Protein AF-A0A519KTZ8-F1 (afdb_monomer_lite)

Sequence (260 aa):
MHPLHDYIAGLIASQVRARHAVVIYDVRRELEQFFAEAAAGDADATGLRSADFAGVPARLFTVNGSLLEARAAVEPLTCGDKPENVVIYAPGLSRGDPKSSLLLEIEKAGVLYQPLALRSNARTVLRKRFDEVAIDGMLQSEALTYEDLAALCRGEDGGGSLLRTVFGASDPVKILTSWLLDPTHDADLDAKAASGELRNLVGAKLGLSLPADGDAIRLRAITARYVLANEFRNDLADGAVVGGPAAARLAEVPAAPGKD

pLDDT: mean 86.87, std 8.03, range [35.81, 95.31]

Structure (mmCIF, N/CA/C/O backbone):
data_AF-A0A519KTZ8-F1
#
_entry.id   AF-A0A519KTZ8-F1
#
loop_
_atom_site.group_PDB
_atom_site.id
_atom_site.type_symbol
_atom_site.label_atom_id
_atom_site.label_alt_id
_atom_site.label_comp_id
_atom_site.label_asym_id
_atom_site.label_entity_id
_atom_site.label_seq_id
_atom_site.pdbx_PDB_ins_code
_atom_site.Cartn_x
_atom_site.Cartn_y
_atom_site.Cartn_z
_atom_site.occupancy
_atom_site.B_iso_or_equiv
_atom_site.auth_seq_id
_atom_site.auth_comp_id
_atom_site.auth_asym_id
_atom_site.auth_atom_id
_atom_site.pdbx_PDB_model_num
ATOM 1 N N . MET A 1 1 ? -11.283 -8.764 -1.793 1.00 72.50 1 MET A N 1
ATOM 2 C CA . MET A 1 1 ? -10.526 -8.854 -0.525 1.00 72.50 1 MET A CA 1
ATOM 3 C C . MET A 1 1 ? -9.258 -9.661 -0.766 1.00 72.50 1 MET A C 1
ATOM 5 O O . MET A 1 1 ? -9.229 -10.435 -1.717 1.00 72.50 1 MET A O 1
ATOM 9 N N . HIS A 1 2 ? -8.187 -9.392 -0.023 1.00 84.31 2 HIS A N 1
ATOM 10 C CA . HIS A 1 2 ? -6.841 -9.918 -0.286 1.00 84.31 2 HIS A CA 1
ATOM 11 C C . HIS A 1 2 ? -6.185 -10.456 0.998 1.00 84.31 2 HIS A C 1
ATOM 13 O O . HIS A 1 2 ? -6.596 -10.056 2.084 1.00 84.31 2 HIS A O 1
ATOM 19 N N . PRO A 1 3 ? -5.106 -11.264 0.918 1.00 89.12 3 PRO A N 1
ATOM 20 C CA . PRO A 1 3 ? -4.575 -11.978 2.087 1.00 89.12 3 PRO A CA 1
ATOM 21 C C . PRO A 1 3 ? -4.185 -11.089 3.279 1.00 89.12 3 PRO A C 1
ATOM 23 O O . PRO A 1 3 ? -4.357 -11.483 4.430 1.00 89.12 3 PRO A O 1
ATOM 26 N N . LEU A 1 4 ? -3.668 -9.881 3.015 1.00 90.50 4 LEU A N 1
ATOM 27 C CA . LEU A 1 4 ? -3.370 -8.901 4.068 1.00 90.50 4 LEU A CA 1
ATOM 28 C C . LEU A 1 4 ? -4.634 -8.401 4.783 1.00 90.50 4 LEU A C 1
ATOM 30 O O . LEU A 1 4 ? -4.631 -8.300 6.008 1.00 90.50 4 LEU A O 1
ATOM 34 N N . HIS A 1 5 ? -5.705 -8.140 4.030 1.00 91.31 5 HIS A N 1
ATOM 35 C CA . HIS A 1 5 ? -6.994 -7.725 4.571 1.00 91.31 5 HIS A CA 1
ATOM 36 C C . HIS A 1 5 ? -7.549 -8.826 5.476 1.00 91.31 5 HIS A C 1
ATOM 38 O O . HIS A 1 5 ? -7.855 -8.568 6.634 1.00 91.31 5 HIS A O 1
ATOM 44 N N . ASP A 1 6 ? -7.573 -10.069 4.992 1.00 91.50 6 ASP A N 1
ATOM 45 C CA . ASP A 1 6 ? -8.113 -11.211 5.738 1.00 91.50 6 ASP A CA 1
ATOM 46 C C . ASP A 1 6 ? -7.339 -11.459 7.042 1.00 91.50 6 ASP A C 1
ATOM 48 O O . ASP A 1 6 ? -7.922 -11.783 8.078 1.00 91.50 6 ASP A O 1
ATOM 52 N N . TYR A 1 7 ? -6.017 -11.266 7.013 1.00 92.00 7 TYR A N 1
ATOM 53 C CA . TYR A 1 7 ? -5.173 -11.395 8.196 1.00 92.00 7 TYR A CA 1
ATOM 54 C C . TYR A 1 7 ? -5.486 -10.323 9.250 1.00 92.00 7 TYR A C 1
ATOM 56 O O . TYR A 1 7 ? -5.722 -10.662 10.411 1.00 92.00 7 TYR A O 1
ATOM 64 N N . ILE A 1 8 ? -5.532 -9.043 8.861 1.00 92.56 8 ILE A N 1
ATOM 65 C CA . ILE A 1 8 ? -5.831 -7.934 9.785 1.00 92.56 8 ILE A CA 1
ATOM 66 C C . ILE A 1 8 ? -7.275 -8.037 10.294 1.00 92.56 8 ILE A C 1
ATOM 68 O O . ILE A 1 8 ? -7.513 -7.919 11.498 1.00 92.56 8 ILE A O 1
ATOM 72 N N . ALA A 1 9 ? -8.228 -8.339 9.411 1.00 92.75 9 ALA A N 1
ATOM 73 C CA . ALA A 1 9 ? -9.620 -8.578 9.772 1.00 92.75 9 ALA A CA 1
ATOM 74 C C . ALA A 1 9 ? -9.743 -9.728 10.779 1.00 92.75 9 ALA A C 1
ATOM 76 O O . ALA A 1 9 ? -10.458 -9.593 11.767 1.00 92.75 9 ALA A O 1
ATOM 77 N N . GLY A 1 10 ? -8.992 -10.820 10.606 1.00 92.56 10 GLY A N 1
ATOM 78 C CA . GLY A 1 10 ? -8.947 -11.927 11.564 1.00 92.56 10 GLY A CA 1
ATOM 79 C C . GLY A 1 10 ? -8.417 -11.523 12.946 1.00 92.56 10 GLY A C 1
ATOM 80 O O . GLY A 1 10 ? -8.973 -11.945 13.966 1.00 92.56 10 GLY A O 1
ATOM 81 N N . LEU A 1 11 ? -7.386 -10.671 13.002 1.00 91.81 11 LEU A N 1
ATOM 82 C CA . LEU A 1 11 ? -6.869 -10.127 14.263 1.00 91.81 11 LEU A CA 1
ATOM 83 C C . LEU A 1 11 ? -7.929 -9.281 14.975 1.00 91.81 11 LEU A C 1
ATOM 85 O O . LEU A 1 11 ? -8.187 -9.508 16.157 1.00 91.81 11 LEU A O 1
ATOM 89 N N . ILE A 1 12 ? -8.595 -8.370 14.265 1.00 91.94 12 ILE A N 1
ATOM 90 C CA . ILE A 1 12 ? -9.656 -7.523 14.835 1.00 91.94 12 ILE A CA 1
ATOM 91 C C . ILE A 1 12 ? -10.850 -8.378 15.269 1.00 91.94 12 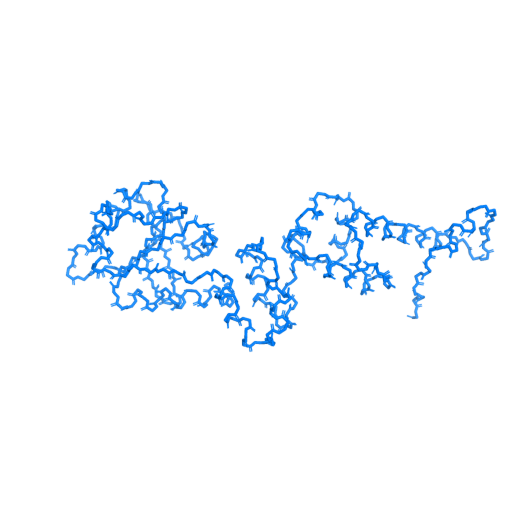ILE A C 1
ATOM 93 O O . ILE A 1 12 ? -11.327 -8.239 16.394 1.00 91.94 12 ILE A O 1
ATOM 97 N N . ALA A 1 13 ? -11.271 -9.336 14.442 1.00 92.88 13 ALA A N 1
ATOM 98 C CA . ALA A 1 13 ? -12.353 -10.268 14.744 1.00 92.88 13 ALA A CA 1
ATOM 99 C C . ALA A 1 13 ? -12.112 -11.039 16.046 1.00 92.88 13 ALA A C 1
ATOM 101 O O . ALA A 1 13 ? -13.042 -11.259 16.821 1.00 92.88 13 ALA A O 1
ATOM 102 N N . SER A 1 14 ? -10.865 -11.443 16.314 1.00 92.12 14 SER A N 1
ATOM 103 C CA . SER A 1 14 ? -10.514 -12.106 17.574 1.00 92.12 14 SER A CA 1
ATOM 104 C C . SER A 1 14 ? -10.741 -11.205 18.795 1.00 92.12 14 SER A C 1
ATOM 106 O O . SER A 1 14 ? -11.252 -11.677 19.809 1.00 92.12 14 SER A O 1
ATOM 108 N N . GLN A 1 15 ? -10.443 -9.905 18.682 1.00 91.69 15 GLN A N 1
ATOM 109 C CA . GLN A 1 15 ? -10.653 -8.930 19.757 1.00 91.69 15 GLN A CA 1
ATOM 110 C C . GLN A 1 15 ? -12.138 -8.608 19.944 1.00 91.69 15 GLN A C 1
ATOM 112 O O . GLN A 1 15 ? -12.628 -8.586 21.074 1.00 91.69 15 GLN A O 1
ATOM 117 N N . VAL A 1 16 ? -12.876 -8.443 18.842 1.00 91.81 16 VAL A N 1
ATOM 118 C CA . VAL A 1 16 ? -14.326 -8.203 18.864 1.00 91.81 16 VAL A CA 1
ATOM 119 C C . VAL A 1 16 ? -15.055 -9.383 19.508 1.00 91.81 16 VAL A C 1
ATOM 121 O O . VAL A 1 16 ? -15.857 -9.177 20.411 1.00 91.81 16 VAL A O 1
ATOM 124 N N . ARG A 1 17 ? -14.735 -10.632 19.142 1.00 91.25 17 ARG A N 1
ATOM 125 C CA . ARG A 1 17 ? -15.343 -11.818 19.781 1.00 91.25 17 ARG A CA 1
ATOM 126 C C . ARG A 1 17 ? -15.040 -11.917 21.277 1.00 91.25 17 ARG A C 1
ATOM 128 O O . ARG A 1 17 ? -15.830 -12.499 22.010 1.00 91.25 17 ARG A O 1
ATOM 135 N N . ALA A 1 18 ? -13.897 -11.395 21.722 1.00 89.38 18 ALA A N 1
ATOM 136 C CA . ALA A 1 18 ? -13.485 -11.485 23.117 1.00 89.38 18 ALA A CA 1
ATOM 137 C C . ALA A 1 18 ? -14.166 -10.444 24.017 1.00 89.38 18 ALA A C 1
ATOM 139 O O . ALA A 1 18 ? -14.410 -10.737 25.187 1.00 89.38 18 ALA A O 1
ATOM 140 N N . ARG A 1 19 ? -14.417 -9.225 23.518 1.00 88.31 19 ARG A N 1
ATOM 141 C CA . ARG A 1 19 ? -14.859 -8.089 24.354 1.00 88.31 19 ARG A CA 1
ATOM 142 C C . ARG A 1 19 ? -15.924 -7.177 23.738 1.00 88.31 19 ARG A C 1
ATOM 144 O O . ARG A 1 19 ? -16.276 -6.191 24.375 1.00 88.31 19 ARG A O 1
ATOM 151 N N . HIS A 1 20 ? -16.435 -7.487 22.549 1.00 89.94 20 HIS A N 1
ATOM 152 C CA . HIS A 1 20 ? -17.432 -6.728 21.775 1.00 89.94 20 HIS A CA 1
ATOM 153 C C . HIS A 1 20 ? -16.989 -5.333 21.308 1.00 89.94 20 HIS A C 1
ATOM 155 O O . HIS A 1 20 ? -17.142 -5.023 20.131 1.00 89.94 20 HIS A O 1
ATOM 161 N N . ALA A 1 21 ? -16.395 -4.518 22.181 1.00 91.31 21 ALA A N 1
ATOM 162 C CA . ALA A 1 21 ? -15.878 -3.192 21.865 1.00 91.31 21 ALA A CA 1
ATOM 163 C C . ALA A 1 21 ? -14.354 -3.215 21.664 1.00 91.31 21 ALA A C 1
ATOM 165 O O . ALA A 1 21 ? -13.609 -3.698 22.522 1.00 91.31 21 ALA A O 1
ATOM 166 N N . VAL A 1 22 ? -13.879 -2.658 20.550 1.00 93.12 22 VAL A N 1
ATOM 167 C CA . VAL A 1 22 ? -12.448 -2.543 20.227 1.00 93.12 22 VAL A CA 1
ATOM 168 C C . VAL A 1 22 ? -12.119 -1.104 19.847 1.00 93.12 22 VAL A C 1
ATOM 170 O O . VAL A 1 22 ? -12.757 -0.537 18.967 1.00 93.12 22 VAL A O 1
ATOM 173 N N . VAL A 1 23 ? -11.108 -0.517 20.487 1.00 92.19 23 VAL A N 1
ATOM 174 C CA . VAL A 1 23 ? -10.637 0.852 20.217 1.00 92.19 23 VAL A CA 1
ATOM 175 C C . VAL A 1 23 ? -9.237 0.796 19.623 1.00 92.19 23 VAL A C 1
ATOM 177 O O . VAL A 1 23 ? -8.347 0.169 20.201 1.00 92.19 23 VAL A O 1
ATOM 180 N N . ILE A 1 24 ? -9.041 1.454 18.482 1.00 92.69 24 ILE A N 1
ATOM 181 C CA . ILE A 1 24 ? -7.815 1.413 17.683 1.00 92.69 24 ILE A CA 1
ATOM 182 C C . ILE A 1 24 ? -7.337 2.839 17.436 1.00 92.69 24 ILE A C 1
ATOM 184 O O . ILE A 1 24 ? -8.013 3.616 16.767 1.00 92.69 24 ILE A O 1
ATOM 188 N N . TYR A 1 25 ? -6.149 3.161 17.942 1.00 89.81 25 TYR A N 1
ATOM 189 C CA . TYR A 1 25 ? -5.466 4.424 17.666 1.00 89.81 25 TYR A CA 1
ATOM 190 C C . TYR A 1 25 ? -4.357 4.186 16.647 1.00 89.81 25 TYR A C 1
ATOM 192 O O . TYR A 1 25 ? -3.488 3.340 16.863 1.00 89.81 25 TYR A O 1
ATOM 200 N N . ASP A 1 26 ? -4.375 4.946 15.558 1.00 89.75 26 ASP A N 1
ATOM 201 C CA . ASP A 1 26 ? -3.427 4.809 14.457 1.00 89.75 26 ASP A CA 1
ATOM 202 C C . ASP A 1 26 ? -2.803 6.163 14.132 1.00 89.75 26 ASP A C 1
ATOM 204 O O . ASP A 1 26 ? -3.277 6.908 13.280 1.00 89.75 26 ASP A O 1
ATOM 208 N N . VAL A 1 27 ? -1.714 6.487 14.830 1.00 87.38 27 VAL A N 1
ATOM 209 C CA . VAL A 1 27 ? -1.029 7.786 14.718 1.00 87.38 27 VAL A CA 1
ATOM 210 C C . VAL A 1 27 ? -0.530 8.056 13.296 1.00 87.38 27 VAL A C 1
ATOM 212 O O . VAL A 1 27 ? -0.501 9.206 12.864 1.00 87.38 27 VAL A O 1
ATOM 215 N N . ARG A 1 28 ? -0.137 7.008 12.568 1.00 86.69 28 ARG A N 1
ATOM 216 C CA . ARG A 1 28 ? 0.466 7.113 11.234 1.00 86.69 28 ARG A CA 1
ATOM 217 C C . ARG A 1 28 ? -0.547 7.010 10.097 1.00 86.69 28 ARG A C 1
ATOM 219 O O . ARG A 1 28 ? -0.158 7.225 8.956 1.00 86.69 28 ARG A O 1
ATOM 226 N N . ARG A 1 29 ? -1.819 6.733 10.405 1.00 89.56 29 ARG A N 1
ATOM 227 C CA . ARG A 1 29 ? -2.895 6.529 9.418 1.00 89.56 29 ARG A CA 1
ATOM 228 C C . ARG A 1 29 ? -2.598 5.374 8.453 1.00 89.56 29 ARG A C 1
ATOM 230 O O . ARG A 1 29 ? -3.028 5.385 7.305 1.00 89.56 29 ARG A O 1
ATOM 237 N N . GLU A 1 30 ? -1.860 4.366 8.914 1.00 88.19 30 GLU A N 1
ATOM 238 C CA . GLU A 1 30 ? -1.470 3.213 8.092 1.00 88.19 30 GLU A CA 1
ATOM 239 C C . GLU A 1 30 ? -2.676 2.327 7.719 1.00 88.19 30 GLU A C 1
ATOM 241 O O . GLU A 1 30 ? -2.646 1.641 6.700 1.00 88.19 30 GLU A O 1
ATOM 246 N N . LEU A 1 31 ? -3.743 2.326 8.525 1.00 89.69 31 LEU A N 1
ATOM 247 C CA . LEU A 1 31 ? -4.904 1.440 8.369 1.00 89.69 31 LEU A CA 1
ATOM 248 C C . LEU A 1 31 ? -6.137 2.125 7.769 1.00 89.69 31 LEU A C 1
ATOM 250 O O . LEU A 1 31 ? -7.194 1.500 7.682 1.00 89.69 31 LEU A O 1
ATOM 254 N N . GLU A 1 32 ? -6.030 3.380 7.338 1.00 90.00 32 GLU A N 1
ATOM 255 C CA . GLU A 1 32 ? -7.179 4.155 6.852 1.00 90.00 32 GLU A CA 1
ATOM 256 C C . GLU A 1 32 ? -7.850 3.466 5.654 1.00 90.00 32 GLU A C 1
ATOM 258 O O . GLU A 1 32 ? -9.066 3.269 5.633 1.00 90.00 32 GLU A O 1
ATOM 263 N N . GLN A 1 33 ? -7.038 2.978 4.713 1.00 90.06 33 GLN A N 1
ATOM 264 C CA . GLN A 1 33 ? -7.507 2.224 3.549 1.00 90.06 33 GLN A CA 1
ATOM 265 C C . GLN A 1 33 ? -8.111 0.867 3.927 1.00 90.06 33 GLN A C 1
ATOM 267 O O . GLN A 1 33 ? -9.141 0.485 3.377 1.00 90.06 33 GLN A O 1
ATOM 272 N N . PHE A 1 34 ? -7.537 0.163 4.908 1.00 92.00 34 PHE A N 1
ATOM 273 C CA . PHE A 1 34 ? -8.100 -1.095 5.407 1.00 92.00 34 PHE A CA 1
ATOM 274 C C . PHE A 1 34 ? -9.523 -0.899 5.947 1.00 92.00 34 PHE A C 1
ATOM 276 O O . PHE A 1 34 ? -10.429 -1.657 5.602 1.00 92.00 34 PHE A O 1
ATOM 283 N N . PHE A 1 35 ? -9.744 0.128 6.774 1.00 91.19 35 PHE A N 1
ATOM 284 C CA . PHE A 1 35 ? -11.074 0.414 7.318 1.00 91.19 35 PHE A CA 1
ATOM 285 C C . PHE A 1 35 ? -12.038 0.937 6.255 1.00 91.19 35 PHE A C 1
ATOM 287 O O . PHE A 1 35 ? -13.225 0.624 6.321 1.00 91.19 35 PHE A O 1
ATOM 294 N N . ALA A 1 36 ? -11.547 1.671 5.254 1.00 89.19 36 ALA A N 1
ATOM 295 C CA . ALA A 1 36 ? -12.353 2.062 4.104 1.00 89.19 36 ALA A CA 1
ATOM 296 C C . ALA A 1 36 ? -12.842 0.843 3.300 1.00 89.19 36 ALA A C 1
ATOM 298 O O . ALA A 1 36 ? -14.004 0.824 2.899 1.00 89.19 36 ALA A O 1
ATOM 299 N N . GLU A 1 37 ? -11.996 -0.178 3.115 1.00 89.50 37 GLU A N 1
ATOM 300 C CA . GLU A 1 37 ? -12.359 -1.448 2.469 1.00 89.50 37 GLU A CA 1
ATOM 301 C C . GLU A 1 37 ? -13.302 -2.308 3.321 1.00 89.50 37 GLU A C 1
ATOM 303 O O . GLU A 1 37 ? -14.212 -2.937 2.784 1.00 89.50 37 GLU A O 1
ATOM 308 N N . ALA A 1 38 ? -13.074 -2.369 4.637 1.00 88.19 38 ALA A N 1
ATOM 309 C CA . ALA A 1 38 ? -13.866 -3.187 5.560 1.00 88.19 38 ALA A CA 1
ATOM 310 C C . ALA A 1 38 ? -15.269 -2.611 5.812 1.00 88.19 38 ALA A C 1
ATOM 312 O O . ALA A 1 38 ? -16.195 -3.339 6.177 1.00 88.19 38 ALA A O 1
ATOM 313 N N . ALA A 1 39 ? -15.430 -1.298 5.644 1.00 88.12 39 ALA A N 1
ATOM 314 C CA . ALA A 1 39 ? -16.700 -0.621 5.825 1.00 88.12 39 ALA A CA 1
ATOM 315 C C . ALA A 1 39 ? -17.649 -0.890 4.647 1.00 88.12 39 ALA A C 1
ATOM 317 O O . ALA A 1 39 ? -17.417 -0.469 3.514 1.00 88.12 39 ALA A O 1
ATOM 318 N N . ALA A 1 40 ? -18.771 -1.533 4.941 1.00 81.44 40 ALA A N 1
ATOM 319 C CA . ALA A 1 40 ? -19.860 -1.778 4.014 1.00 81.44 40 ALA A CA 1
ATOM 320 C C . ALA A 1 40 ? -20.952 -0.702 4.147 1.00 81.44 40 ALA A C 1
ATOM 322 O O . ALA A 1 40 ? -21.464 -0.434 5.237 1.00 81.44 40 ALA A O 1
ATOM 323 N N . GLY A 1 41 ? -21.348 -0.127 3.009 1.00 76.06 41 GLY A N 1
ATOM 324 C CA . GLY A 1 41 ? -22.439 0.848 2.920 1.00 76.06 41 GLY A CA 1
ATOM 325 C C . GLY A 1 41 ? -22.085 2.250 3.422 1.00 76.06 41 GLY A C 1
ATOM 326 O O . GLY A 1 41 ? -20.954 2.527 3.840 1.00 76.06 41 GLY A O 1
ATOM 327 N N . ASP A 1 42 ? -23.072 3.138 3.347 1.00 79.06 42 ASP A N 1
ATOM 328 C CA . ASP A 1 42 ? -22.957 4.518 3.813 1.00 79.06 42 ASP A CA 1
ATOM 329 C C . ASP A 1 42 ? -23.037 4.602 5.340 1.00 79.06 42 ASP A C 1
ATOM 331 O O . ASP A 1 42 ? -23.579 3.721 6.015 1.00 79.06 42 ASP A O 1
ATOM 335 N N . ALA A 1 43 ? -22.463 5.672 5.887 1.00 81.81 43 ALA A N 1
ATOM 336 C CA . ALA A 1 43 ? -22.634 6.005 7.293 1.00 81.81 43 ALA A CA 1
ATOM 337 C C . ALA A 1 43 ? -24.099 6.334 7.587 1.00 81.81 43 ALA A C 1
ATOM 339 O O . ALA A 1 43 ? -24.771 7.010 6.807 1.00 81.81 43 ALA A O 1
ATOM 340 N N . ASP A 1 44 ? -24.582 5.864 8.732 1.00 82.56 44 ASP A N 1
ATOM 341 C CA . ASP A 1 44 ? -25.882 6.277 9.236 1.00 82.56 44 ASP A CA 1
ATOM 342 C C . ASP A 1 44 ? -25.854 7.723 9.769 1.00 82.56 44 ASP A C 1
ATOM 344 O O . ASP A 1 44 ? -24.829 8.407 9.749 1.00 82.56 44 ASP A O 1
ATOM 348 N N . ALA A 1 45 ? -26.993 8.194 10.285 1.00 77.88 45 ALA A N 1
ATOM 349 C CA . ALA A 1 45 ? -27.130 9.546 10.834 1.00 77.88 45 ALA A CA 1
ATOM 350 C C . ALA A 1 45 ? -26.182 9.851 12.012 1.00 77.88 45 ALA A C 1
ATOM 352 O O . ALA A 1 45 ? -26.019 11.014 12.372 1.00 77.88 45 ALA A O 1
ATOM 353 N N . THR A 1 46 ? -25.577 8.825 12.613 1.00 78.50 46 THR A N 1
ATOM 354 C CA . THR A 1 46 ? -24.618 8.943 13.717 1.00 78.50 46 THR A CA 1
ATOM 355 C C . THR A 1 46 ? -23.171 8.762 13.271 1.00 78.50 46 THR A C 1
ATOM 357 O O . THR A 1 46 ? -22.283 8.798 14.112 1.00 78.50 46 THR A O 1
ATOM 360 N N . GLY A 1 47 ? -22.906 8.564 11.976 1.00 82.38 47 GLY A N 1
ATOM 361 C CA . GLY A 1 47 ? -21.557 8.325 11.456 1.00 82.38 47 GLY A CA 1
ATOM 362 C C . GLY A 1 47 ? -21.093 6.865 11.552 1.00 82.38 47 GLY A C 1
ATOM 363 O O . GLY A 1 47 ? -19.958 6.558 11.179 1.00 82.38 47 GLY A O 1
ATOM 364 N N . LEU A 1 48 ? -21.943 5.947 12.023 1.00 87.44 48 LEU A N 1
ATOM 365 C CA . LEU A 1 48 ? -21.620 4.528 12.139 1.00 87.44 48 LEU A CA 1
ATOM 366 C C . LEU A 1 48 ? -21.843 3.812 10.810 1.00 87.44 48 LEU A C 1
ATOM 368 O O . LEU A 1 48 ? -22.902 3.917 10.191 1.00 87.44 48 LEU A O 1
ATOM 372 N N . ARG A 1 49 ? -20.871 2.993 10.418 1.00 91.19 49 ARG A N 1
ATOM 373 C CA . ARG A 1 49 ? -20.939 2.131 9.232 1.00 91.19 49 ARG A CA 1
ATOM 374 C C . ARG A 1 49 ? -21.061 0.675 9.655 1.00 91.19 49 ARG A C 1
ATOM 376 O O . ARG A 1 49 ? -20.621 0.299 10.741 1.00 91.19 49 ARG A O 1
ATOM 383 N N . SER A 1 50 ? -21.668 -0.155 8.816 1.00 89.88 50 SER A N 1
ATOM 384 C CA . SER A 1 50 ? -21.590 -1.606 9.013 1.00 89.88 50 SER A CA 1
ATOM 385 C C . SER A 1 50 ? -20.236 -2.091 8.506 1.00 89.88 50 SER A C 1
ATOM 387 O O . SER A 1 50 ? -19.750 -1.593 7.498 1.00 89.88 50 SER A O 1
ATOM 389 N N . ALA A 1 51 ? -19.603 -3.031 9.191 1.00 91.12 51 ALA A N 1
ATOM 390 C CA . ALA A 1 51 ? -18.350 -3.634 8.757 1.00 91.12 51 ALA A CA 1
ATOM 391 C C . ALA A 1 51 ? -18.367 -5.135 9.050 1.00 91.12 51 ALA A C 1
ATOM 393 O O . ALA A 1 51 ? -18.963 -5.577 10.036 1.00 91.12 51 ALA A O 1
ATOM 394 N N . ASP A 1 52 ? -17.705 -5.910 8.198 1.00 90.38 52 ASP A N 1
ATOM 395 C CA . ASP A 1 52 ? -17.453 -7.327 8.448 1.00 90.38 52 ASP A CA 1
ATOM 396 C C . ASP A 1 52 ? -15.957 -7.545 8.656 1.00 90.38 52 ASP A C 1
ATOM 398 O O . ASP A 1 52 ? -15.135 -7.182 7.815 1.00 90.38 52 ASP A O 1
ATOM 402 N N . PHE A 1 53 ? -15.604 -8.141 9.793 1.00 90.69 53 PHE A N 1
ATOM 403 C CA . PHE A 1 53 ? -14.234 -8.539 10.090 1.00 90.69 53 PHE A CA 1
ATOM 404 C C . PHE A 1 53 ? -14.168 -10.064 10.130 1.00 90.69 53 PHE A C 1
ATOM 406 O O . PHE A 1 53 ? -14.481 -10.680 11.149 1.00 90.69 53 PHE A O 1
ATOM 413 N N . ALA A 1 54 ? -13.774 -10.685 9.015 1.00 88.81 54 ALA A N 1
ATOM 414 C CA . ALA A 1 54 ? -13.626 -12.139 8.890 1.00 88.81 54 ALA A CA 1
ATOM 415 C C . ALA A 1 54 ? -14.875 -12.925 9.360 1.00 88.81 54 ALA A C 1
ATOM 417 O O . ALA A 1 54 ? -14.775 -13.867 10.161 1.00 88.81 54 ALA A O 1
ATOM 418 N N . GLY A 1 55 ? -16.056 -12.510 8.889 1.00 86.56 55 GLY A N 1
ATOM 419 C CA . GLY A 1 55 ? -17.356 -13.096 9.220 1.00 86.56 55 GLY A CA 1
ATOM 420 C C . GLY A 1 55 ? -17.926 -12.666 10.574 1.00 86.56 55 GLY A C 1
ATOM 421 O O . GLY A 1 55 ? -18.876 -13.284 11.060 1.00 86.56 55 GLY A O 1
ATOM 422 N N . VAL A 1 56 ? -17.322 -11.673 11.235 1.00 90.56 56 VAL A N 1
ATOM 423 C CA . VAL A 1 56 ? -17.864 -11.053 12.449 1.00 90.56 56 VAL A CA 1
ATOM 424 C C . VAL A 1 56 ? -18.464 -9.701 12.077 1.00 90.56 56 VAL A C 1
ATOM 426 O O . VAL A 1 56 ? -17.700 -8.761 11.838 1.00 90.56 56 VAL A O 1
ATOM 429 N N . PRO A 1 57 ? -19.803 -9.568 12.074 1.00 91.44 57 PRO A N 1
ATOM 430 C CA . PRO A 1 57 ? -20.431 -8.279 11.854 1.00 91.44 57 PRO A CA 1
ATOM 431 C C . PRO A 1 57 ? -20.154 -7.365 13.049 1.00 91.44 57 PRO A C 1
ATOM 433 O O . PRO A 1 57 ? -20.302 -7.770 14.211 1.00 91.44 57 PRO A O 1
ATOM 436 N N . ALA A 1 58 ? -19.756 -6.133 12.755 1.00 92.88 58 ALA A N 1
ATOM 437 C CA . ALA A 1 58 ? -19.519 -5.080 13.730 1.00 92.88 58 ALA A CA 1
ATOM 438 C C . ALA A 1 58 ? -19.951 -3.714 13.182 1.00 92.88 58 ALA A C 1
ATOM 440 O O . ALA A 1 58 ? -20.022 -3.489 11.972 1.00 92.88 58 ALA A O 1
ATOM 441 N N . ARG A 1 59 ? -20.223 -2.775 14.085 1.00 93.19 59 ARG A N 1
ATOM 442 C CA . ARG A 1 59 ? -20.422 -1.363 13.761 1.00 93.19 59 ARG A CA 1
ATOM 443 C C . ARG A 1 59 ? -19.070 -0.659 13.816 1.00 93.19 59 ARG A C 1
ATOM 445 O O . ARG A 1 59 ? -18.373 -0.742 14.822 1.00 93.19 59 ARG A O 1
ATOM 452 N N . LEU A 1 60 ? -18.684 0.009 12.738 1.00 93.38 60 LEU A N 1
ATOM 453 C CA . LEU A 1 60 ? -17.439 0.763 12.639 1.00 93.38 60 LEU A CA 1
ATOM 454 C C . LEU A 1 60 ? -17.723 2.255 12.804 1.00 93.38 60 LEU A C 1
ATOM 456 O O . LEU A 1 60 ? -18.495 2.828 12.035 1.00 93.38 60 LEU A O 1
ATOM 460 N N . PHE A 1 61 ? -17.048 2.888 13.760 1.00 93.06 61 PHE A N 1
ATOM 461 C CA . PHE A 1 61 ? -16.991 4.341 13.886 1.00 93.06 61 PHE A CA 1
ATOM 462 C C . PHE A 1 61 ? -15.585 4.827 13.536 1.00 93.06 61 PHE A C 1
ATOM 464 O O . PHE A 1 61 ? -14.614 4.405 14.166 1.00 93.06 61 PHE A O 1
ATOM 471 N N . THR A 1 62 ? -15.464 5.722 12.553 1.00 92.50 62 THR A N 1
ATOM 472 C CA . THR A 1 62 ? -14.183 6.363 12.215 1.00 92.50 62 THR A CA 1
ATOM 473 C C . THR A 1 62 ? -14.156 7.770 12.790 1.00 92.50 62 THR A C 1
ATOM 475 O O . THR A 1 62 ? -14.965 8.614 12.417 1.00 92.50 62 THR A O 1
ATOM 478 N N . VAL A 1 63 ? -13.230 8.029 13.710 1.00 90.19 63 VAL A N 1
ATOM 479 C CA . VAL A 1 63 ? -13.125 9.318 14.396 1.00 90.19 63 VAL A CA 1
ATOM 480 C C . VAL A 1 63 ? -12.577 10.377 13.448 1.00 90.19 63 VAL A C 1
ATOM 482 O O . VAL A 1 63 ? -11.443 10.276 12.985 1.00 90.19 63 VAL A O 1
ATOM 485 N N . ASN A 1 64 ? -13.345 11.443 13.236 1.00 85.12 64 ASN A N 1
ATOM 486 C CA . ASN A 1 64 ? -12.906 12.621 12.496 1.00 85.12 64 ASN A CA 1
ATOM 487 C C . ASN A 1 64 ? -12.658 13.801 13.451 1.00 85.12 64 ASN A C 1
ATOM 489 O O . ASN A 1 64 ? -13.446 14.735 13.556 1.00 85.12 64 ASN A O 1
ATOM 493 N N . GLY A 1 65 ? -11.572 13.725 14.221 1.00 75.56 65 GLY A N 1
ATOM 494 C CA . GLY A 1 65 ? -11.115 14.807 15.102 1.00 75.56 65 GLY A CA 1
ATOM 495 C C . GLY A 1 65 ? -11.784 14.904 16.483 1.00 75.56 65 GLY A C 1
ATOM 496 O O . GLY A 1 65 ? -11.129 15.374 17.411 1.00 75.56 65 GLY A O 1
ATOM 497 N N . SER A 1 66 ? -13.020 14.423 16.675 1.00 85.12 66 SER A N 1
ATOM 498 C CA . SER A 1 66 ? -13.719 14.480 17.975 1.00 85.12 66 SER A CA 1
ATOM 499 C C . SER A 1 66 ? -13.946 13.102 18.606 1.00 85.12 66 SER A C 1
ATOM 501 O O . SER A 1 66 ? -14.794 12.325 18.172 1.00 85.12 66 SER A O 1
ATOM 503 N N . LEU A 1 67 ? -13.241 12.811 19.706 1.00 86.31 67 LEU A N 1
ATOM 504 C CA . LEU A 1 67 ? -13.483 11.600 20.508 1.00 86.31 67 LEU A CA 1
ATOM 505 C C . LEU A 1 67 ? -14.813 11.655 21.280 1.00 86.31 67 LEU A C 1
ATOM 507 O O . LEU A 1 67 ? -15.356 10.612 21.637 1.00 86.31 67 LEU A O 1
ATOM 511 N N . LEU A 1 68 ? -15.347 12.855 21.535 1.00 87.62 68 LEU A N 1
ATOM 512 C CA . LEU A 1 68 ? -16.639 13.017 22.206 1.00 87.62 68 LEU A CA 1
ATOM 513 C C . LEU A 1 68 ? -17.796 12.587 21.298 1.00 87.62 68 LEU A C 1
ATOM 515 O O . LEU A 1 68 ? -18.740 11.958 21.764 1.00 87.62 68 LEU A O 1
ATOM 519 N N . GLU A 1 69 ? -17.695 12.887 20.003 1.00 88.62 69 GLU A N 1
ATOM 520 C CA . GLU A 1 69 ? -18.652 12.428 18.993 1.00 88.62 69 GLU A CA 1
ATOM 521 C C . GLU A 1 69 ? -18.636 10.900 18.885 1.00 88.62 69 GLU A C 1
ATOM 523 O O . GLU A 1 69 ? -19.686 10.264 18.928 1.00 88.62 69 GLU A O 1
ATOM 528 N N . ALA A 1 70 ? -17.435 10.311 18.872 1.00 88.12 70 ALA A N 1
ATOM 529 C CA . ALA A 1 70 ? -17.262 8.862 18.890 1.00 88.12 70 ALA A CA 1
ATOM 530 C C . ALA A 1 70 ? -17.919 8.214 20.112 1.00 88.12 70 ALA A C 1
ATOM 532 O O . ALA A 1 70 ? -18.617 7.209 19.980 1.00 88.12 70 ALA A O 1
ATOM 533 N N . ARG A 1 71 ? -17.739 8.809 21.300 1.00 89.06 71 ARG A N 1
ATOM 534 C CA . ARG A 1 71 ? -18.408 8.347 22.519 1.00 89.06 71 ARG A CA 1
ATOM 535 C C . ARG A 1 71 ? -19.926 8.423 22.364 1.00 89.06 71 ARG A C 1
ATOM 537 O O . ARG A 1 71 ? -20.587 7.415 22.565 1.00 89.06 71 ARG A O 1
ATOM 544 N N . ALA A 1 72 ? -20.466 9.574 21.967 1.00 88.94 72 ALA A N 1
ATOM 545 C CA . ALA A 1 72 ? -21.910 9.780 21.859 1.00 88.94 72 ALA A CA 1
ATOM 546 C C . ALA A 1 72 ? -22.584 8.809 20.871 1.00 88.94 72 ALA A C 1
ATOM 548 O O . ALA A 1 72 ? -23.696 8.352 21.127 1.00 88.94 72 ALA A O 1
ATOM 549 N N . ALA A 1 73 ? -21.908 8.470 19.770 1.00 88.94 73 ALA A N 1
ATOM 550 C CA . ALA A 1 73 ? -22.413 7.521 18.781 1.00 88.94 73 ALA A CA 1
ATOM 551 C C . ALA A 1 73 ? -22.350 6.058 19.260 1.00 88.94 73 ALA A C 1
ATOM 553 O O . ALA A 1 73 ? -23.249 5.272 18.970 1.00 88.94 73 ALA A O 1
ATOM 554 N N . VAL A 1 74 ? -21.299 5.676 19.996 1.00 89.56 74 VAL A N 1
ATOM 555 C CA . VAL A 1 74 ? -21.053 4.276 20.395 1.00 89.56 74 VAL A CA 1
ATOM 556 C C . VAL A 1 74 ? -21.655 3.911 21.755 1.00 89.56 74 VAL A C 1
ATOM 558 O O . VAL A 1 74 ? -21.992 2.749 21.991 1.00 89.56 74 VAL A O 1
ATOM 561 N N . GLU A 1 75 ? -21.820 4.870 22.660 1.00 88.44 75 GLU A N 1
ATOM 562 C CA . GLU A 1 75 ? -22.357 4.643 24.007 1.00 88.44 75 GLU A CA 1
ATOM 563 C C . GLU A 1 75 ? -23.721 3.915 23.991 1.00 88.44 75 GLU A C 1
ATOM 565 O O . GLU A 1 75 ? -23.832 2.899 24.682 1.00 88.44 75 GLU A O 1
ATOM 570 N N . PRO A 1 76 ? -24.700 4.265 23.125 1.00 88.00 76 PRO A N 1
ATOM 571 C CA . PRO A 1 76 ? -25.968 3.530 23.025 1.00 88.00 76 PRO A CA 1
ATOM 572 C C . PRO A 1 76 ? -25.828 2.051 22.634 1.00 88.00 76 PRO A C 1
ATOM 574 O O . PRO A 1 76 ? -26.673 1.237 22.998 1.00 88.00 76 PRO A O 1
ATOM 577 N N . LEU A 1 77 ? -24.770 1.692 21.900 1.00 86.25 77 LEU A N 1
ATOM 578 C CA . LEU A 1 77 ? -24.512 0.318 21.451 1.00 86.25 77 LEU A CA 1
ATOM 579 C C . LEU A 1 77 ? -23.796 -0.530 22.508 1.00 86.25 77 LEU A C 1
ATOM 581 O O . LEU A 1 77 ? -23.785 -1.759 22.428 1.00 86.25 77 LEU A O 1
ATOM 585 N N . THR A 1 78 ? -23.169 0.119 23.488 1.00 85.81 78 THR A N 1
ATOM 586 C CA . THR A 1 78 ? -22.301 -0.530 24.482 1.00 85.81 78 THR A CA 1
ATOM 587 C C . THR A 1 78 ? -22.889 -0.518 25.893 1.00 85.81 78 THR A C 1
ATOM 589 O O . THR A 1 78 ? -22.418 -1.269 26.742 1.00 85.81 78 THR A O 1
ATOM 592 N N . CYS A 1 79 ? -23.934 0.277 26.152 1.00 82.69 79 CYS A N 1
ATOM 593 C CA . CYS A 1 79 ? -24.499 0.488 27.488 1.00 82.69 79 CYS A CA 1
ATOM 594 C C . CYS A 1 79 ? -25.504 -0.580 27.971 1.00 82.69 79 CYS A C 1
ATOM 596 O O . CYS A 1 79 ? -26.016 -0.462 29.083 1.00 82.69 79 CYS A O 1
ATOM 598 N N . GLY A 1 80 ? -25.839 -1.585 27.156 1.00 78.12 80 GLY A N 1
ATOM 599 C CA . GLY A 1 80 ? -26.825 -2.623 27.495 1.00 78.12 80 GLY A CA 1
ATOM 600 C C . GLY A 1 80 ? -26.224 -3.920 28.056 1.00 78.12 80 GLY A C 1
ATOM 601 O O . GLY A 1 80 ? -25.031 -4.174 27.926 1.00 78.12 80 GLY A O 1
ATOM 602 N N . ASP A 1 81 ? -27.080 -4.800 28.593 1.00 75.81 81 ASP A N 1
ATOM 603 C CA . ASP A 1 81 ? -26.691 -6.138 29.094 1.00 75.81 81 ASP A CA 1
ATOM 604 C C . ASP A 1 81 ? -26.094 -7.051 28.003 1.00 75.81 81 ASP A C 1
ATOM 606 O O . ASP A 1 81 ? -25.395 -8.024 28.293 1.00 75.81 81 ASP A O 1
ATOM 610 N N . LYS A 1 82 ? -26.395 -6.752 26.735 1.00 82.00 82 LYS A N 1
ATOM 611 C CA . LYS A 1 82 ? -25.831 -7.399 25.548 1.00 82.00 82 LYS A CA 1
ATOM 612 C C . LYS A 1 82 ? -25.249 -6.317 24.637 1.00 82.00 82 LYS A C 1
ATOM 614 O O . LYS A 1 82 ? -25.991 -5.801 23.802 1.00 82.00 82 LYS A O 1
ATOM 619 N N . PRO A 1 83 ? -23.971 -5.945 24.814 1.00 85.88 83 PRO A N 1
ATOM 620 C CA . PRO A 1 83 ? -23.347 -4.943 23.963 1.00 85.88 83 PRO A CA 1
ATOM 621 C C . PRO A 1 83 ? -23.267 -5.447 22.519 1.00 85.88 83 PRO A C 1
ATOM 623 O O . PRO A 1 83 ? -23.003 -6.628 22.269 1.00 85.88 83 PRO A O 1
ATOM 626 N N . GLU A 1 84 ? -23.487 -4.548 21.565 1.00 90.19 84 GLU A N 1
ATOM 627 C CA . GLU A 1 84 ? -23.230 -4.835 20.157 1.00 90.19 84 GLU A CA 1
ATOM 628 C C . GLU A 1 84 ? -21.722 -4.856 19.876 1.00 90.19 84 GLU A C 1
ATOM 630 O O . GLU A 1 84 ? -20.908 -4.281 20.602 1.00 90.19 84 GLU A O 1
ATOM 635 N N . ASN A 1 85 ? -21.335 -5.526 18.791 1.00 92.81 85 ASN A N 1
ATOM 636 C CA . ASN A 1 85 ? -19.954 -5.517 18.330 1.00 92.81 85 ASN A CA 1
ATOM 637 C C . ASN A 1 85 ? -19.626 -4.148 17.733 1.00 92.81 85 ASN A C 1
ATOM 639 O O . ASN A 1 85 ? -20.212 -3.767 16.717 1.00 92.81 85 ASN A O 1
ATOM 643 N N . VAL A 1 86 ? -18.666 -3.436 18.317 1.00 92.75 86 VAL A N 1
ATOM 644 C CA . VAL A 1 86 ? -18.268 -2.102 17.863 1.00 92.75 86 VAL A CA 1
ATOM 645 C C . VAL A 1 86 ? -16.755 -1.999 17.727 1.00 92.75 86 VAL A C 1
ATOM 647 O O . VAL A 1 86 ? -15.996 -2.421 18.599 1.00 92.75 86 VAL A O 1
ATOM 650 N N . VAL A 1 87 ? -16.312 -1.388 16.632 1.00 93.94 87 VAL A N 1
ATOM 651 C CA . VAL A 1 87 ? -14.918 -1.030 16.383 1.00 93.94 87 VAL A CA 1
ATOM 652 C C . VAL A 1 87 ? -14.824 0.485 16.235 1.00 93.94 87 VAL A C 1
ATOM 654 O O . VAL A 1 87 ? -15.464 1.075 15.368 1.00 93.94 87 VAL A O 1
ATOM 657 N N . ILE A 1 88 ? -14.019 1.119 17.083 1.00 93.06 88 ILE A N 1
ATOM 658 C CA . ILE A 1 88 ? -13.705 2.547 17.021 1.00 93.06 88 ILE A CA 1
ATOM 659 C C . ILE A 1 88 ? -12.308 2.687 16.427 1.00 93.06 88 ILE A C 1
ATOM 661 O O . ILE A 1 88 ? -11.327 2.270 17.045 1.00 93.06 88 ILE A O 1
ATOM 665 N N . TYR A 1 89 ? -12.213 3.288 15.245 1.00 93.69 89 TYR A N 1
ATOM 666 C CA . TYR A 1 89 ? -10.953 3.585 14.575 1.00 93.69 89 TYR A CA 1
ATOM 667 C C . TYR A 1 89 ? -10.650 5.082 14.639 1.00 93.69 89 TYR A C 1
ATOM 669 O O . TYR A 1 89 ? -11.443 5.903 14.185 1.00 93.69 89 TYR A O 1
ATOM 677 N N . ALA A 1 90 ? -9.498 5.441 15.201 1.00 91.62 90 ALA A N 1
ATOM 678 C CA . ALA A 1 90 ? -9.059 6.816 15.394 1.00 91.62 90 ALA A CA 1
ATOM 679 C C . ALA A 1 90 ? -7.789 7.113 14.563 1.00 91.62 90 ALA A C 1
ATOM 681 O O . ALA A 1 90 ? -6.672 6.955 15.075 1.00 91.62 90 ALA A O 1
ATOM 682 N N . PRO A 1 91 ? -7.937 7.533 13.288 1.00 91.44 91 PRO A N 1
ATOM 683 C CA . PRO A 1 91 ? -6.812 7.853 12.412 1.00 91.44 91 PRO A CA 1
ATOM 684 C C . PRO A 1 91 ? -6.104 9.142 12.844 1.00 91.44 91 PRO A C 1
ATOM 686 O O . PRO A 1 91 ? -6.727 10.157 13.150 1.00 91.44 91 PRO A O 1
ATOM 689 N N . GLY A 1 92 ? -4.774 9.124 12.847 1.00 86.75 92 GLY A N 1
ATOM 690 C CA . GLY A 1 92 ? -3.915 10.262 13.181 1.00 86.75 92 GLY A CA 1
ATOM 691 C C . GLY A 1 92 ? -3.942 10.674 14.653 1.00 86.75 92 GLY A C 1
ATOM 692 O O . GLY A 1 92 ? -3.279 11.641 15.025 1.00 86.75 92 GLY A O 1
ATOM 693 N N . LEU A 1 93 ? -4.697 9.969 15.496 1.00 85.44 93 LEU A N 1
ATOM 694 C CA . LEU A 1 93 ? -4.822 10.278 16.912 1.00 85.44 93 LEU A CA 1
ATOM 695 C C . LEU A 1 93 ? -3.935 9.347 17.728 1.00 85.44 93 LEU A C 1
ATOM 697 O O . LEU A 1 93 ? -3.953 8.127 17.575 1.00 85.44 93 LEU A O 1
ATOM 701 N N . SER A 1 94 ? -3.169 9.942 18.638 1.00 83.56 94 SER A N 1
ATOM 702 C CA . SER A 1 94 ? -2.548 9.194 19.725 1.00 83.56 94 SER A CA 1
ATOM 703 C C . SER A 1 94 ? -3.519 9.120 20.896 1.00 83.56 94 SER A C 1
ATOM 705 O O . SER A 1 94 ? -4.288 10.052 21.126 1.00 83.56 94 SER A O 1
ATOM 707 N N . ARG A 1 95 ? -3.447 8.038 21.672 1.00 78.62 95 ARG A N 1
ATOM 708 C CA . ARG A 1 95 ? -4.252 7.878 22.889 1.00 78.62 95 ARG A CA 1
ATOM 709 C C . ARG A 1 95 ? -4.062 9.024 23.898 1.00 78.62 95 ARG A C 1
ATOM 711 O O . ARG A 1 95 ? -4.963 9.295 24.680 1.00 78.62 95 ARG A O 1
ATOM 718 N N . GLY A 1 96 ? -2.902 9.688 23.894 1.00 76.88 96 GLY A N 1
ATOM 719 C CA . GLY A 1 96 ? -2.570 10.718 24.879 1.00 76.88 96 GLY A CA 1
ATOM 720 C C . GLY A 1 96 ? -2.420 10.151 26.298 1.00 76.88 96 GLY A C 1
ATOM 721 O O . GLY A 1 96 ? -1.909 9.041 26.474 1.00 76.88 96 GLY A O 1
ATOM 722 N N . ASP A 1 97 ? -2.846 10.917 27.309 1.00 79.38 97 ASP A N 1
ATOM 723 C CA . ASP A 1 97 ? -2.838 10.490 28.715 1.00 79.38 97 ASP A CA 1
ATOM 724 C C . ASP A 1 97 ? -3.992 9.501 28.990 1.00 79.38 97 ASP A C 1
ATOM 726 O O . ASP A 1 97 ? -5.164 9.853 28.826 1.00 79.38 97 ASP A O 1
ATOM 730 N N . PRO A 1 98 ? -3.702 8.274 29.469 1.00 75.81 98 PRO A N 1
ATOM 731 C CA . PRO A 1 98 ? -4.723 7.290 29.815 1.00 75.81 98 PRO A CA 1
ATOM 732 C C . PRO A 1 98 ? -5.789 7.784 30.799 1.00 75.81 98 PRO A C 1
ATOM 734 O O . PRO A 1 98 ? -6.881 7.223 30.821 1.00 75.81 98 PRO A O 1
ATOM 737 N N . LYS A 1 99 ? -5.489 8.777 31.644 1.00 74.62 99 LYS A N 1
ATOM 738 C CA . LYS A 1 99 ? -6.432 9.286 32.653 1.00 74.62 99 LYS A CA 1
ATOM 739 C C . LYS A 1 99 ? -7.420 10.315 32.110 1.00 74.62 99 LYS A C 1
ATOM 741 O O . LYS A 1 99 ? -8.444 10.533 32.749 1.00 74.62 99 LYS A O 1
ATOM 746 N N . SER A 1 100 ? -7.132 10.931 30.965 1.00 75.88 100 SER A N 1
ATOM 747 C CA . SER A 1 100 ? -7.984 11.952 30.342 1.00 75.88 100 SER A CA 1
ATOM 748 C C . SER A 1 100 ? -8.669 11.473 29.060 1.00 75.88 100 SER A C 1
ATOM 750 O O . SER A 1 100 ? -9.339 12.264 28.396 1.00 75.88 100 SER A O 1
ATOM 752 N N . SER A 1 101 ? -8.541 10.185 28.713 1.00 81.81 101 SER A N 1
ATOM 753 C CA . SER A 1 101 ? -9.219 9.618 27.544 1.00 81.81 101 SER A CA 1
ATOM 754 C C . SER A 1 101 ? -10.739 9.703 27.706 1.00 81.81 101 SER A C 1
ATOM 756 O O . SER A 1 101 ? -11.318 9.145 28.637 1.00 81.81 101 SER A O 1
ATOM 758 N N . LEU A 1 102 ? -11.402 10.363 26.754 1.00 84.19 102 LEU A N 1
ATOM 759 C CA . LEU A 1 102 ? -12.866 10.432 26.694 1.00 84.19 102 LEU A CA 1
ATOM 760 C C . LEU A 1 102 ? -13.505 9.061 26.429 1.00 84.19 102 LEU A C 1
ATOM 762 O O . LEU A 1 102 ? -14.671 8.855 26.757 1.00 84.19 102 LEU A O 1
ATOM 766 N N . LEU A 1 103 ? -12.729 8.123 25.878 1.00 86.12 103 LEU A N 1
ATOM 767 C CA . LEU A 1 103 ? -13.138 6.746 25.618 1.00 86.12 103 LEU A CA 1
ATOM 768 C C . LEU A 1 103 ? -12.707 5.784 26.733 1.00 86.12 103 LEU A C 1
ATOM 770 O O . LEU A 1 103 ? -12.832 4.577 26.556 1.00 86.12 103 LEU A O 1
ATOM 774 N N . LEU A 1 104 ? -12.209 6.274 27.878 1.00 87.94 104 LEU A N 1
ATOM 775 C CA . LEU A 1 104 ? -11.631 5.434 28.935 1.00 87.94 104 LEU A CA 1
ATOM 776 C C . LEU A 1 104 ? -12.565 4.304 29.395 1.00 87.94 104 LEU A C 1
ATOM 778 O O . LEU A 1 104 ? -12.110 3.183 29.599 1.00 87.94 104 LEU A O 1
ATOM 782 N N . GLU A 1 105 ? -13.859 4.581 29.544 1.00 86.69 105 GLU A N 1
ATOM 783 C CA . GLU A 1 105 ? -14.856 3.575 29.933 1.00 86.69 105 GLU A CA 1
ATOM 784 C C . GLU A 1 105 ? -14.938 2.443 28.897 1.00 86.69 105 GLU A C 1
ATOM 786 O O . GLU A 1 105 ? -14.832 1.269 29.253 1.00 86.69 105 GLU A O 1
ATOM 791 N N . ILE A 1 106 ? -15.013 2.796 27.611 1.00 88.44 106 ILE A N 1
ATOM 792 C CA . ILE A 1 106 ? -15.071 1.848 26.490 1.00 88.44 106 ILE A CA 1
ATOM 793 C C . ILE A 1 106 ? -13.738 1.098 26.348 1.00 88.44 106 ILE A C 1
ATOM 795 O O . ILE A 1 106 ? -13.732 -0.114 26.154 1.00 88.44 106 ILE A O 1
ATOM 799 N N . GLU A 1 107 ? -12.600 1.776 26.520 1.00 88.81 107 GLU A N 1
ATOM 800 C CA . GLU A 1 107 ? -11.264 1.161 26.515 1.00 88.81 107 GLU A CA 1
ATOM 801 C C . GLU A 1 107 ? -11.094 0.122 27.635 1.00 88.81 107 GLU A C 1
ATOM 803 O O . GLU A 1 107 ? -10.345 -0.843 27.473 1.00 88.81 107 GLU A O 1
ATOM 808 N N . LYS A 1 108 ? -11.742 0.332 28.788 1.00 86.75 108 LYS A N 1
ATOM 809 C CA . LYS A 1 108 ? -11.667 -0.559 29.956 1.00 86.75 108 LYS A CA 1
ATOM 810 C C . LYS A 1 108 ? -12.674 -1.703 29.897 1.00 86.75 108 LYS A C 1
ATOM 812 O O . LYS A 1 108 ? -12.338 -2.804 30.333 1.00 86.75 108 LYS A O 1
ATOM 817 N N . ALA A 1 109 ? -13.878 -1.448 29.391 1.00 85.62 109 ALA A N 1
ATOM 818 C CA . ALA A 1 109 ? -14.894 -2.474 29.176 1.00 85.62 109 ALA A CA 1
ATOM 819 C C . ALA A 1 109 ? -14.512 -3.402 28.005 1.00 85.62 109 ALA A C 1
ATOM 821 O O . ALA A 1 109 ? -14.624 -4.627 28.114 1.00 85.62 109 ALA A O 1
ATOM 822 N N . GLY A 1 110 ? -14.013 -2.807 26.919 1.00 87.38 110 GLY A N 1
ATOM 823 C CA . GLY A 1 110 ? -13.594 -3.459 25.683 1.00 87.38 110 GLY A CA 1
ATOM 824 C C . GLY A 1 110 ? -12.121 -3.890 25.651 1.00 87.38 110 GLY A C 1
ATOM 825 O O . GLY A 1 110 ? -11.542 -4.316 26.654 1.00 87.38 110 GLY A O 1
ATOM 826 N N . VAL A 1 111 ? -11.510 -3.772 24.467 1.00 89.19 111 VAL A N 1
ATOM 827 C CA . VAL A 1 111 ? -10.059 -3.878 24.242 1.00 89.19 111 VAL A CA 1
ATOM 828 C C . VAL A 1 111 ? -9.533 -2.601 23.602 1.00 89.19 111 VAL A C 1
ATOM 830 O O . VAL A 1 111 ? -9.972 -2.199 22.527 1.00 89.19 111 VAL A O 1
ATOM 833 N N . LEU A 1 112 ? -8.503 -2.019 24.213 1.00 87.75 112 LEU A N 1
ATOM 834 C CA . LEU A 1 112 ? -7.591 -1.127 23.510 1.00 87.75 112 LEU A CA 1
ATOM 835 C C . LEU A 1 112 ? -6.664 -1.974 22.632 1.00 87.75 112 LEU A C 1
ATOM 837 O O . LEU A 1 112 ? -5.706 -2.569 23.132 1.00 87.75 112 LEU A O 1
ATOM 841 N N . TYR A 1 113 ? -6.954 -2.048 21.337 1.00 83.00 113 TYR A N 1
ATOM 842 C CA . TYR A 1 113 ? -6.128 -2.790 20.396 1.00 83.00 113 TYR A CA 1
ATOM 843 C C . TYR A 1 113 ? -5.069 -1.860 19.813 1.00 83.00 113 TYR A C 1
ATOM 845 O O . TYR A 1 113 ? -5.370 -0.886 19.126 1.00 83.00 113 TYR A O 1
ATOM 853 N N . GLN A 1 114 ? -3.810 -2.169 20.113 1.00 79.25 114 GLN A N 1
ATOM 854 C CA . GLN A 1 114 ? -2.657 -1.523 19.501 1.00 79.25 114 GLN A CA 1
ATOM 855 C C . GLN A 1 114 ? -2.224 -2.388 18.316 1.00 79.25 114 GLN A C 1
ATOM 857 O O . GLN A 1 114 ? -1.600 -3.431 18.537 1.00 79.25 114 GLN A O 1
ATOM 862 N N . PRO A 1 115 ? -2.598 -2.026 17.076 1.00 71.12 115 PRO A N 1
ATOM 863 C CA . PRO A 1 115 ? -2.220 -2.811 15.917 1.00 71.12 115 PRO A CA 1
ATOM 864 C C . PRO A 1 115 ? -0.698 -2.877 15.824 1.00 71.12 115 PRO A C 1
ATOM 866 O O . PRO A 1 115 ? 0.005 -1.888 16.041 1.00 71.12 115 PRO A O 1
ATOM 869 N N . LEU A 1 116 ? -0.184 -4.062 15.492 1.00 74.38 116 LEU A N 1
ATOM 870 C CA . LEU A 1 116 ? 1.206 -4.184 15.067 1.00 74.38 116 LEU A CA 1
ATOM 871 C C . LEU A 1 116 ? 1.411 -3.298 13.836 1.00 74.38 116 LEU A C 1
ATOM 873 O O . LEU A 1 116 ? 0.505 -3.193 13.006 1.00 74.38 116 LEU A O 1
ATOM 877 N N . ALA A 1 117 ? 2.606 -2.709 13.713 1.00 84.06 117 ALA A N 1
ATOM 878 C CA . ALA A 1 117 ? 2.982 -1.913 12.548 1.00 84.06 117 ALA A CA 1
ATOM 879 C C . ALA A 1 117 ? 2.597 -2.647 11.257 1.00 84.06 117 ALA A C 1
ATOM 881 O O . ALA A 1 117 ? 2.837 -3.858 11.143 1.00 84.06 117 ALA A O 1
ATOM 882 N N . LEU A 1 118 ? 2.021 -1.935 10.288 1.00 88.31 118 LEU A N 1
ATOM 883 C CA . LEU A 1 118 ? 1.434 -2.547 9.096 1.00 88.31 118 LEU A CA 1
ATOM 884 C C . LEU A 1 118 ? 2.428 -3.458 8.356 1.00 88.31 118 LEU A C 1
ATOM 886 O O . LEU A 1 118 ? 2.088 -4.568 7.938 1.00 88.31 118 LEU A O 1
ATOM 890 N N . ARG A 1 119 ? 3.694 -3.041 8.301 1.00 89.25 119 ARG A N 1
ATOM 891 C CA . ARG A 1 119 ? 4.809 -3.813 7.737 1.00 89.25 119 ARG A CA 1
ATOM 892 C C . ARG A 1 119 ? 5.024 -5.167 8.426 1.00 89.25 119 ARG A C 1
ATOM 894 O O . ARG A 1 119 ? 5.352 -6.142 7.758 1.00 89.25 119 ARG A O 1
ATOM 901 N N . SER A 1 120 ? 4.811 -5.262 9.738 1.00 89.69 120 SER A N 1
ATOM 902 C CA . SER A 1 120 ? 4.900 -6.525 10.489 1.00 89.69 120 SER A CA 1
ATOM 903 C C . SER A 1 120 ? 3.760 -7.486 10.127 1.00 89.69 120 SER A C 1
ATOM 905 O O . SER A 1 120 ? 3.981 -8.690 9.950 1.00 89.69 120 SER A O 1
ATOM 907 N N . ASN A 1 121 ? 2.548 -6.955 9.930 1.00 91.12 121 ASN A N 1
ATOM 908 C CA . ASN A 1 121 ? 1.408 -7.741 9.451 1.00 91.12 121 ASN A CA 1
ATOM 909 C C . ASN A 1 121 ? 1.664 -8.259 8.030 1.00 91.12 121 ASN A C 1
ATOM 911 O O . ASN A 1 121 ? 1.540 -9.460 7.787 1.00 91.12 121 ASN A O 1
ATOM 915 N N . ALA A 1 122 ? 2.119 -7.389 7.122 1.00 90.56 122 ALA A N 1
ATOM 916 C CA . ALA A 1 122 ? 2.506 -7.773 5.766 1.00 90.56 122 ALA A CA 1
ATOM 917 C C . ALA A 1 122 ? 3.618 -8.833 5.767 1.00 90.56 122 ALA A C 1
ATOM 919 O O . ALA A 1 122 ? 3.473 -9.868 5.118 1.00 90.56 122 ALA A O 1
ATOM 920 N N . ARG A 1 123 ? 4.675 -8.654 6.573 1.00 92.25 123 ARG A N 1
ATOM 921 C CA . ARG A 1 123 ? 5.749 -9.649 6.745 1.00 92.25 123 ARG A CA 1
ATOM 922 C C . ARG A 1 123 ? 5.201 -11.009 7.166 1.00 92.25 123 ARG A C 1
ATOM 924 O O . ARG A 1 123 ? 5.599 -12.028 6.613 1.00 92.25 123 ARG A O 1
ATOM 931 N N . THR A 1 124 ? 4.270 -11.041 8.116 1.00 91.75 124 THR A N 1
ATOM 932 C CA . THR A 1 124 ? 3.666 -12.294 8.595 1.00 91.75 124 THR A CA 1
ATOM 933 C C . THR A 1 124 ? 2.874 -13.012 7.500 1.00 91.75 124 THR A C 1
ATOM 935 O O . THR A 1 124 ? 2.927 -14.238 7.403 1.00 91.75 124 THR A O 1
ATOM 938 N N . VAL A 1 125 ? 2.181 -12.266 6.640 1.00 90.69 125 VAL A N 1
ATOM 939 C CA . VAL A 1 125 ? 1.462 -12.824 5.485 1.00 90.69 125 VAL A CA 1
ATOM 940 C C . VAL A 1 125 ? 2.434 -13.318 4.408 1.00 90.69 125 VAL A C 1
ATOM 942 O O . VAL A 1 125 ? 2.236 -14.401 3.856 1.00 90.69 125 VAL A O 1
ATOM 945 N N . LEU A 1 126 ? 3.498 -12.565 4.127 1.00 89.00 126 LEU A N 1
ATOM 946 C CA . LEU A 1 126 ? 4.502 -12.904 3.114 1.00 89.00 126 LEU A CA 1
ATOM 947 C C . LEU A 1 126 ? 5.362 -14.116 3.506 1.00 89.00 126 LEU A C 1
ATOM 949 O O . LEU A 1 126 ? 5.650 -14.940 2.642 1.00 89.00 126 LEU A O 1
ATOM 953 N N . ARG A 1 127 ? 5.674 -14.303 4.796 1.00 90.88 127 ARG A N 1
ATOM 954 C CA . ARG A 1 127 ? 6.421 -15.467 5.330 1.00 90.88 127 ARG A CA 1
ATOM 955 C C . ARG A 1 127 ? 5.825 -16.825 4.981 1.00 90.88 127 ARG A C 1
ATOM 957 O O . ARG A 1 127 ? 6.522 -17.829 5.027 1.00 90.88 127 ARG A O 1
ATOM 964 N N . LYS A 1 128 ? 4.532 -16.880 4.655 1.00 87.88 128 LYS A N 1
ATOM 965 C CA . LYS A 1 128 ? 3.882 -18.124 4.223 1.00 87.88 128 LYS A CA 1
ATOM 966 C C . LYS A 1 128 ? 4.324 -18.576 2.826 1.00 87.88 128 LYS A C 1
ATOM 968 O O . LYS A 1 128 ? 4.048 -19.714 2.467 1.00 87.88 128 LYS A O 1
ATOM 973 N N . ARG A 1 129 ? 4.935 -17.687 2.035 1.00 82.88 129 ARG A N 1
ATOM 974 C CA . ARG A 1 129 ? 5.250 -17.901 0.612 1.00 82.88 129 ARG A CA 1
ATOM 975 C C . ARG A 1 129 ? 6.691 -17.566 0.234 1.00 82.88 129 ARG A C 1
ATOM 977 O O . ARG A 1 129 ? 7.211 -18.176 -0.689 1.00 82.88 129 ARG A O 1
ATOM 984 N N . PHE A 1 130 ? 7.323 -16.624 0.929 1.00 83.75 130 PHE A N 1
ATOM 985 C CA . PHE A 1 130 ? 8.667 -16.140 0.612 1.00 83.75 130 PHE A CA 1
ATOM 986 C C . PHE A 1 130 ? 9.639 -16.414 1.753 1.00 83.75 130 PHE A C 1
ATOM 988 O O . PHE A 1 130 ? 9.239 -16.497 2.918 1.00 83.75 130 PHE A O 1
ATOM 995 N N . ASP A 1 131 ? 10.918 -16.529 1.406 1.00 87.44 131 ASP A N 1
ATOM 996 C CA . ASP A 1 131 ? 11.999 -16.541 2.383 1.00 87.44 131 ASP A CA 1
ATOM 997 C C . ASP A 1 131 ? 12.254 -15.135 2.959 1.00 87.44 131 ASP A C 1
ATOM 999 O O . ASP A 1 131 ? 11.764 -14.122 2.456 1.00 87.44 131 ASP A O 1
ATOM 1003 N N . GLU A 1 132 ? 13.011 -15.063 4.055 1.00 87.81 132 GLU A N 1
ATOM 1004 C CA . GLU A 1 132 ? 13.261 -13.786 4.737 1.00 87.81 132 GLU A CA 1
ATOM 1005 C C . GLU A 1 132 ? 14.063 -12.797 3.869 1.00 87.81 132 GLU A C 1
ATOM 1007 O O . GLU A 1 132 ? 13.855 -11.592 3.990 1.00 87.81 132 GLU A O 1
ATOM 1012 N N . VAL A 1 133 ? 14.911 -13.278 2.951 1.00 87.31 133 VAL A N 1
ATOM 1013 C CA . VAL A 1 133 ? 15.733 -12.422 2.076 1.00 87.31 133 VAL A CA 1
ATOM 1014 C C . VAL A 1 133 ? 14.863 -11.708 1.043 1.00 87.31 133 VAL A C 1
ATOM 1016 O O . VAL A 1 133 ? 14.978 -10.494 0.862 1.00 87.31 133 VAL A O 1
ATOM 1019 N N . ALA A 1 134 ? 13.957 -12.436 0.392 1.00 83.50 134 ALA A N 1
ATOM 1020 C CA . ALA A 1 134 ? 12.997 -11.872 -0.544 1.00 83.50 134 ALA A CA 1
ATOM 1021 C C . ALA A 1 134 ? 12.065 -10.879 0.159 1.00 83.50 134 ALA A C 1
ATOM 1023 O O . ALA A 1 134 ? 11.804 -9.800 -0.371 1.00 83.50 134 ALA A O 1
ATOM 1024 N N . ILE A 1 135 ? 11.612 -11.193 1.377 1.00 86.12 135 ILE A N 1
ATOM 1025 C CA . ILE A 1 135 ? 10.744 -10.295 2.148 1.00 86.12 135 ILE A CA 1
ATOM 1026 C C . ILE A 1 135 ? 11.472 -9.011 2.549 1.00 86.12 135 ILE A C 1
ATOM 1028 O O . ILE A 1 135 ? 10.879 -7.934 2.481 1.00 86.12 135 ILE A O 1
ATOM 1032 N N . ASP A 1 136 ? 12.740 -9.099 2.950 1.00 87.12 136 ASP A N 1
ATOM 1033 C CA . ASP A 1 136 ? 13.549 -7.921 3.270 1.00 87.12 136 ASP A CA 1
ATOM 1034 C C . ASP A 1 136 ? 13.721 -7.008 2.051 1.00 87.12 136 ASP A C 1
ATOM 1036 O O . ASP A 1 136 ? 13.603 -5.790 2.191 1.00 87.12 136 ASP A O 1
ATOM 1040 N N . GLY A 1 137 ? 13.898 -7.583 0.856 1.00 83.56 137 GLY A N 1
ATOM 1041 C CA . GLY A 1 137 ? 13.916 -6.832 -0.402 1.00 83.56 137 GLY A CA 1
ATOM 1042 C C . GLY A 1 137 ? 12.565 -6.191 -0.737 1.00 83.56 137 GLY A C 1
ATOM 1043 O O . GLY A 1 137 ? 12.497 -4.998 -1.021 1.00 83.56 137 GLY A O 1
ATOM 1044 N N . MET A 1 138 ? 11.469 -6.949 -0.649 1.00 84.19 138 MET A N 1
ATOM 1045 C CA . MET A 1 138 ? 10.113 -6.457 -0.943 1.00 84.19 138 MET A CA 1
ATOM 1046 C C . MET A 1 138 ? 9.664 -5.338 -0.009 1.00 84.19 138 MET A C 1
ATOM 1048 O O . MET A 1 138 ? 8.952 -4.428 -0.420 1.00 84.19 138 MET A O 1
ATOM 1052 N N . LEU A 1 139 ? 10.043 -5.428 1.264 1.00 87.88 139 LEU A N 1
ATOM 1053 C CA . LEU A 1 139 ? 9.653 -4.467 2.284 1.00 87.88 139 LEU A CA 1
ATOM 1054 C C . LEU A 1 139 ? 10.721 -3.398 2.503 1.00 87.88 139 LEU A C 1
ATOM 1056 O O . LEU A 1 139 ? 10.620 -2.686 3.489 1.00 87.88 139 LEU A O 1
ATOM 1060 N N . GLN A 1 140 ? 11.744 -3.283 1.653 1.00 86.38 140 GLN A N 1
ATOM 1061 C CA . GLN A 1 140 ? 12.907 -2.427 1.904 1.00 86.38 140 GLN A CA 1
ATOM 1062 C C . GLN A 1 140 ? 12.524 -0.967 2.194 1.00 86.38 140 GLN A C 1
ATOM 1064 O O . GLN A 1 140 ? 13.090 -0.359 3.104 1.00 86.38 140 GLN A O 1
ATOM 1069 N N . SER A 1 141 ? 11.552 -0.425 1.456 1.00 86.94 141 SER A N 1
ATOM 1070 C CA . SER A 1 141 ? 11.110 0.961 1.607 1.00 86.94 141 SER A CA 1
ATOM 1071 C C . SER A 1 141 ? 10.147 1.163 2.785 1.00 86.94 141 SER A C 1
ATOM 1073 O O . SER A 1 141 ? 9.235 0.372 3.026 1.00 86.94 141 SER A O 1
ATOM 1075 N N . GLU A 1 142 ? 10.328 2.273 3.505 1.00 85.19 142 GLU A N 1
ATOM 1076 C CA . GLU A 1 142 ? 9.380 2.750 4.520 1.00 85.19 142 GLU A CA 1
ATOM 1077 C C . GLU A 1 142 ? 8.206 3.546 3.931 1.00 85.19 142 GLU A C 1
ATOM 1079 O O . GLU A 1 142 ? 7.226 3.776 4.630 1.00 85.19 142 GLU A O 1
ATOM 1084 N N . ALA A 1 143 ? 8.276 3.938 2.656 1.00 87.38 143 ALA A N 1
ATOM 1085 C CA . ALA A 1 143 ? 7.223 4.688 1.970 1.00 87.38 143 ALA A CA 1
ATOM 1086 C C . ALA A 1 143 ? 6.084 3.793 1.446 1.00 87.38 143 ALA A C 1
ATOM 1088 O O . ALA A 1 143 ? 5.143 4.293 0.833 1.00 87.38 143 ALA A O 1
ATOM 1089 N N . LEU A 1 144 ? 6.171 2.474 1.657 1.00 88.88 144 LEU A N 1
ATOM 1090 C CA . LEU A 1 144 ? 5.153 1.529 1.208 1.00 88.88 144 LEU A CA 1
ATOM 1091 C C . LEU A 1 144 ? 3.836 1.756 1.954 1.00 88.88 144 LEU A C 1
ATOM 1093 O O . LEU A 1 144 ? 3.763 1.665 3.181 1.00 88.88 144 LEU A O 1
ATOM 1097 N N . THR A 1 145 ? 2.787 2.003 1.182 1.00 90.69 145 THR A N 1
ATOM 1098 C CA . THR A 1 145 ? 1.422 2.199 1.671 1.00 90.69 145 THR A CA 1
ATOM 1099 C C . THR A 1 145 ? 0.702 0.867 1.890 1.00 90.69 145 THR A C 1
ATOM 1101 O O . THR A 1 145 ? 1.183 -0.205 1.507 1.00 90.69 145 THR A O 1
ATOM 1104 N N . TYR A 1 146 ? -0.493 0.914 2.488 1.00 90.62 146 TYR A N 1
ATOM 1105 C CA . TYR A 1 146 ? -1.356 -0.263 2.593 1.00 90.62 146 TYR A CA 1
ATOM 1106 C C . TYR A 1 146 ? -1.670 -0.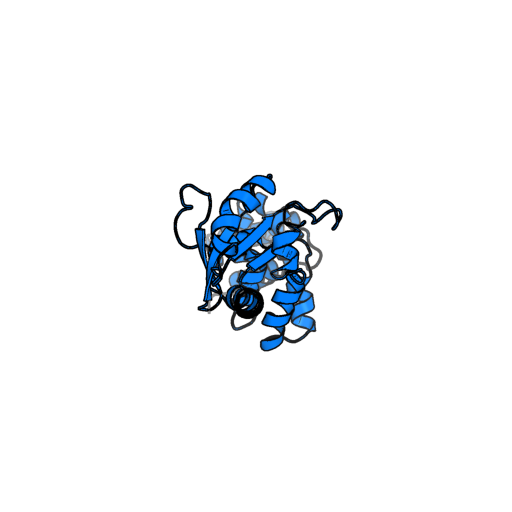875 1.228 1.00 90.62 146 TYR A C 1
ATOM 1108 O O . TYR A 1 146 ? -1.554 -2.090 1.082 1.00 90.62 146 TYR A O 1
ATOM 1116 N N . GLU A 1 147 ? -1.982 -0.063 0.220 1.00 88.88 147 GLU A N 1
ATOM 1117 C CA . GLU A 1 147 ? -2.190 -0.521 -1.155 1.00 88.88 147 GLU A CA 1
ATOM 1118 C C . GLU A 1 147 ? -0.973 -1.248 -1.739 1.00 88.88 147 GLU A C 1
ATOM 1120 O O . GLU A 1 147 ? -1.136 -2.312 -2.347 1.00 88.88 147 GLU A O 1
ATOM 1125 N N . ASP A 1 148 ? 0.239 -0.728 -1.519 1.00 89.31 148 ASP A N 1
ATOM 1126 C CA . ASP A 1 148 ? 1.480 -1.364 -1.977 1.00 89.31 148 ASP A CA 1
ATOM 1127 C C . ASP A 1 148 ? 1.673 -2.728 -1.300 1.00 89.31 148 ASP A C 1
ATOM 1129 O O . ASP A 1 148 ? 1.895 -3.746 -1.960 1.00 89.31 148 ASP A O 1
ATOM 1133 N N . LEU A 1 149 ? 1.509 -2.784 0.023 1.00 89.75 149 LEU A N 1
ATOM 1134 C CA . LEU A 1 149 ? 1.643 -4.018 0.801 1.00 89.75 149 LEU A CA 1
ATOM 1135 C C . LEU A 1 149 ? 0.543 -5.030 0.468 1.00 89.75 149 LEU A C 1
ATOM 1137 O O . LEU A 1 149 ? 0.799 -6.235 0.399 1.00 89.75 149 LEU A O 1
ATOM 1141 N N . ALA A 1 150 ? -0.676 -4.560 0.219 1.00 89.19 150 ALA A N 1
ATOM 1142 C CA . ALA A 1 150 ? -1.784 -5.369 -0.257 1.00 89.19 150 ALA A CA 1
ATOM 1143 C C . ALA A 1 150 ? -1.487 -5.941 -1.646 1.00 89.19 150 ALA A C 1
ATOM 1145 O O . ALA A 1 150 ? -1.739 -7.125 -1.884 1.00 89.19 150 ALA A O 1
ATOM 1146 N N . ALA A 1 151 ? -0.926 -5.138 -2.555 1.00 85.62 151 ALA A N 1
ATOM 1147 C CA . ALA A 1 151 ? -0.512 -5.578 -3.881 1.00 85.62 151 ALA A CA 1
ATOM 1148 C C . ALA A 1 151 ? 0.583 -6.648 -3.801 1.00 85.62 151 ALA A C 1
ATOM 1150 O O . ALA A 1 151 ? 0.410 -7.704 -4.416 1.00 85.62 151 ALA A O 1
ATOM 1151 N N . LEU A 1 152 ? 1.624 -6.426 -2.992 1.00 85.94 152 LEU A N 1
ATOM 1152 C CA . LEU A 1 152 ? 2.679 -7.401 -2.686 1.00 85.94 152 LEU A CA 1
ATOM 1153 C C . LEU A 1 152 ? 2.089 -8.703 -2.133 1.00 85.94 152 LEU A C 1
ATOM 1155 O O . LEU A 1 152 ? 2.409 -9.794 -2.601 1.00 85.94 152 LEU A O 1
ATOM 1159 N N . CYS A 1 153 ? 1.142 -8.604 -1.199 1.00 85.62 153 CYS A N 1
ATOM 1160 C CA . CYS A 1 153 ? 0.490 -9.767 -0.607 1.00 85.62 153 CYS A CA 1
ATOM 1161 C C . CYS A 1 153 ? -0.474 -10.496 -1.561 1.00 85.62 153 CYS A C 1
ATOM 1163 O O . CYS A 1 153 ? -0.832 -11.638 -1.275 1.00 85.62 153 CYS A O 1
ATOM 1165 N N . ARG A 1 154 ? -0.908 -9.901 -2.676 1.00 84.00 154 ARG A N 1
ATOM 1166 C CA . ARG A 1 154 ? -1.754 -10.586 -3.671 1.00 84.00 154 ARG A CA 1
ATOM 1167 C C . ARG A 1 154 ? -0.963 -11.499 -4.608 1.00 84.00 154 ARG A C 1
ATOM 1169 O O . ARG A 1 154 ? -1.526 -12.485 -5.060 1.00 84.00 154 ARG A O 1
ATOM 1176 N N . GLY A 1 155 ? 0.301 -11.190 -4.902 1.00 68.19 155 GLY A N 1
ATOM 1177 C CA . GLY A 1 155 ? 1.096 -11.956 -5.869 1.0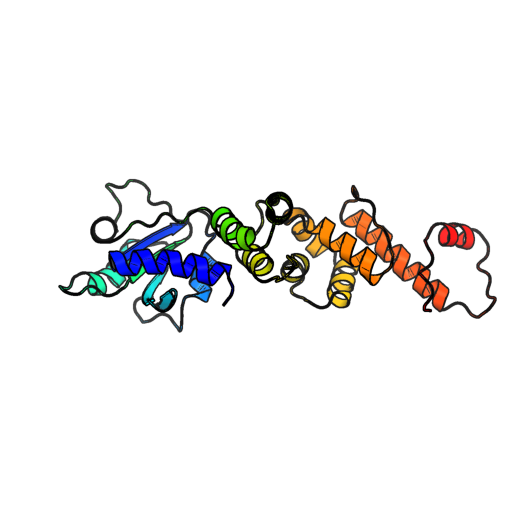0 68.19 155 GLY A CA 1
ATOM 1178 C C . GLY A 1 155 ? 1.353 -13.394 -5.409 1.00 68.19 155 GLY A C 1
ATOM 1179 O O . GLY A 1 155 ? 1.885 -13.598 -4.320 1.00 68.19 155 GLY A O 1
ATOM 1180 N N . GLU A 1 156 ? 0.980 -14.384 -6.222 1.00 56.22 156 GLU A N 1
ATOM 1181 C CA . GLU A 1 156 ? 1.192 -15.813 -5.926 1.00 56.22 156 GLU A CA 1
ATOM 1182 C C . GLU A 1 156 ? 2.684 -16.188 -5.974 1.00 56.22 156 GLU A C 1
ATOM 1184 O O . GLU A 1 156 ? 3.156 -16.870 -5.070 1.00 56.22 156 GLU A O 1
ATOM 1189 N N . ASP A 1 157 ? 3.443 -15.596 -6.902 1.00 51.66 157 ASP A N 1
ATOM 1190 C CA . ASP A 1 157 ? 4.892 -15.820 -7.075 1.00 51.66 157 ASP A CA 1
ATOM 1191 C C . ASP A 1 157 ? 5.766 -14.693 -6.495 1.00 51.66 157 ASP A C 1
ATOM 1193 O O . ASP A 1 157 ? 6.943 -14.553 -6.816 1.00 51.66 157 ASP A O 1
ATOM 1197 N N .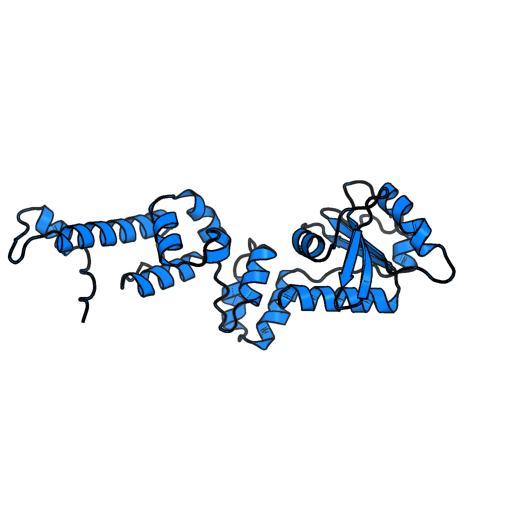 GLY A 1 158 ? 5.179 -13.804 -5.694 1.00 47.38 158 GLY A N 1
ATOM 1198 C CA . GLY A 1 158 ? 5.869 -12.622 -5.154 1.00 47.38 158 GLY A CA 1
ATOM 1199 C C . GLY A 1 158 ? 5.884 -11.441 -6.114 1.00 47.38 158 GLY A C 1
ATOM 1200 O O . GLY A 1 158 ? 6.315 -10.351 -5.763 1.00 47.38 158 GLY A O 1
ATOM 1201 N N . GLY A 1 159 ? 5.304 -11.613 -7.300 1.00 46.97 159 GLY A N 1
ATOM 1202 C CA . GLY A 1 159 ? 5.082 -10.570 -8.299 1.00 46.97 159 GLY A CA 1
ATOM 1203 C C . GLY A 1 159 ? 3.886 -9.667 -7.998 1.00 46.97 159 GLY A C 1
ATOM 1204 O O . GLY A 1 159 ? 3.108 -9.343 -8.896 1.00 46.97 159 GLY A O 1
ATOM 1205 N N . GLY A 1 160 ? 3.676 -9.275 -6.742 1.00 60.38 160 GLY A N 1
ATOM 1206 C CA . GLY A 1 160 ? 2.788 -8.154 -6.465 1.00 60.38 160 GLY A CA 1
ATOM 1207 C C . GLY A 1 160 ? 3.457 -6.875 -6.953 1.00 60.38 160 GLY A C 1
ATOM 1208 O O . GLY A 1 160 ? 4.193 -6.254 -6.204 1.00 60.38 160 GLY A O 1
ATOM 1209 N N . SER A 1 161 ? 3.248 -6.537 -8.225 1.00 75.88 161 SER A N 1
ATOM 1210 C CA . SER A 1 161 ? 3.995 -5.472 -8.896 1.00 75.88 161 SER A CA 1
ATOM 1211 C C . SER A 1 161 ? 3.801 -4.119 -8.212 1.00 75.88 161 SER A C 1
ATOM 1213 O O . SER A 1 161 ? 2.675 -3.608 -8.186 1.00 75.88 161 SER A O 1
ATOM 1215 N N . LEU A 1 162 ? 4.886 -3.531 -7.697 1.00 85.50 162 LEU A N 1
ATOM 1216 C CA . LEU A 1 162 ? 4.886 -2.151 -7.205 1.00 85.50 162 LEU A CA 1
ATOM 1217 C C . LEU A 1 162 ? 4.654 -1.192 -8.370 1.00 85.50 162 LEU A C 1
ATOM 1219 O O . LEU A 1 162 ? 3.951 -0.197 -8.212 1.00 85.50 162 LEU A O 1
ATOM 1223 N N . LEU A 1 163 ? 5.142 -1.539 -9.567 1.00 87.19 163 LEU A N 1
ATOM 1224 C CA . LEU A 1 163 ? 4.867 -0.779 -10.788 1.00 87.19 163 LEU A CA 1
ATOM 1225 C C . LEU A 1 163 ? 3.363 -0.662 -11.048 1.00 87.19 163 LEU A C 1
ATOM 1227 O O . LEU A 1 163 ? 2.896 0.396 -11.459 1.00 87.19 163 LEU A O 1
ATOM 1231 N N . ARG A 1 164 ? 2.575 -1.703 -10.756 1.00 87.75 164 ARG A N 1
ATOM 1232 C CA . ARG A 1 164 ? 1.116 -1.611 -10.892 1.00 87.75 164 ARG A CA 1
ATOM 1233 C C . ARG A 1 164 ? 0.509 -0.572 -9.959 1.00 87.75 164 ARG A C 1
ATOM 1235 O O . ARG A 1 164 ? -0.434 0.096 -10.370 1.00 87.75 164 ARG A O 1
ATOM 1242 N N . THR A 1 165 ? 1.011 -0.444 -8.734 1.00 87.06 165 THR A N 1
ATOM 1243 C CA . THR A 1 165 ? 0.505 0.564 -7.796 1.00 87.06 165 THR A CA 1
ATOM 1244 C C . THR A 1 165 ? 0.970 1.963 -8.190 1.00 87.06 165 THR A C 1
ATOM 1246 O O . THR A 1 165 ? 0.160 2.881 -8.200 1.00 87.06 165 THR A O 1
ATOM 1249 N N . VAL A 1 166 ? 2.233 2.117 -8.602 1.00 88.88 166 VAL A N 1
ATOM 1250 C CA . VAL A 1 166 ? 2.798 3.400 -9.059 1.00 88.88 166 VAL A CA 1
ATOM 1251 C C . VAL A 1 166 ? 2.079 3.926 -10.306 1.00 88.88 166 VAL A C 1
ATOM 1253 O O . VAL A 1 166 ? 1.705 5.091 -10.358 1.00 88.88 166 VAL A O 1
ATOM 1256 N N . PHE A 1 167 ? 1.861 3.077 -11.313 1.00 88.75 167 PHE A N 1
ATOM 1257 C CA . PHE A 1 167 ? 1.304 3.494 -12.608 1.00 88.75 167 PHE A CA 1
ATOM 1258 C C . PHE A 1 167 ? -0.204 3.249 -12.753 1.00 88.75 167 PHE A C 1
ATOM 1260 O O . PHE A 1 167 ? -0.785 3.575 -13.790 1.00 88.75 167 PHE A O 1
ATOM 1267 N N . GLY A 1 168 ? -0.849 2.605 -11.775 1.00 85.88 168 GLY A N 1
ATOM 1268 C CA . GLY A 1 168 ? -2.265 2.224 -11.854 1.00 85.88 168 GLY A CA 1
ATOM 1269 C C . GLY A 1 168 ? -2.597 1.285 -13.025 1.00 85.88 168 GLY A C 1
ATOM 1270 O O . GLY A 1 168 ? -3.740 1.236 -13.484 1.00 85.88 168 GLY A O 1
ATOM 1271 N N . ALA A 1 169 ? -1.610 0.561 -13.559 1.00 83.50 169 ALA A N 1
ATOM 1272 C CA . ALA A 1 169 ? -1.739 -0.269 -14.756 1.00 83.50 169 ALA A CA 1
ATOM 1273 C C . ALA A 1 169 ? -1.063 -1.627 -14.560 1.00 83.50 169 ALA A C 1
ATOM 1275 O O . ALA A 1 169 ? -0.005 -1.715 -13.957 1.00 83.50 169 ALA A O 1
ATOM 1276 N N . SER A 1 170 ? -1.659 -2.698 -15.084 1.00 83.19 170 SER A N 1
ATOM 1277 C CA . SER A 1 170 ? -1.047 -4.036 -15.088 1.00 83.19 170 SER A CA 1
ATOM 1278 C C . SER A 1 170 ? -0.385 -4.396 -16.417 1.00 83.19 170 SER A C 1
ATOM 1280 O O . SER A 1 170 ? 0.399 -5.339 -16.460 1.00 83.19 170 SER A O 1
ATOM 1282 N N . ASP A 1 171 ? -0.713 -3.680 -17.497 1.00 88.50 171 ASP A N 1
ATOM 1283 C CA . ASP A 1 171 ? -0.117 -3.907 -18.811 1.00 88.50 171 ASP A CA 1
ATOM 1284 C C . ASP A 1 171 ? 1.336 -3.400 -18.820 1.00 88.50 171 ASP A C 1
ATOM 1286 O O . ASP A 1 171 ? 1.562 -2.193 -18.671 1.00 88.50 171 ASP A O 1
ATOM 1290 N N . PRO A 1 172 ? 2.327 -4.287 -19.023 1.00 89.50 172 PRO A N 1
ATOM 1291 C CA . PRO A 1 172 ? 3.722 -3.892 -18.989 1.00 89.50 172 PRO A CA 1
ATOM 1292 C C . PRO A 1 172 ? 4.118 -2.917 -20.104 1.00 89.50 172 PRO A C 1
ATOM 1294 O O . PRO A 1 172 ? 4.997 -2.085 -19.891 1.00 89.50 172 PRO A O 1
ATOM 1297 N N . VAL A 1 173 ? 3.475 -2.973 -21.278 1.00 90.38 173 VAL A N 1
ATOM 1298 C CA . VAL A 1 173 ? 3.742 -2.005 -22.356 1.00 90.38 173 VAL A CA 1
ATOM 1299 C C . VAL A 1 173 ? 3.212 -0.636 -21.952 1.00 90.38 173 VAL A C 1
ATOM 1301 O O . VAL A 1 173 ? 3.939 0.349 -22.052 1.00 90.38 173 VAL A O 1
ATOM 1304 N N . LYS A 1 174 ? 1.989 -0.581 -21.413 1.00 91.62 174 LYS A N 1
ATOM 1305 C CA . LYS A 1 174 ? 1.403 0.658 -20.895 1.00 91.62 174 LYS A CA 1
ATOM 1306 C C . LYS A 1 174 ? 2.282 1.284 -19.811 1.00 91.62 174 LYS A C 1
ATOM 1308 O O . LYS A 1 174 ? 2.598 2.462 -19.927 1.00 91.62 174 LYS A O 1
ATOM 1313 N N . ILE A 1 175 ? 2.750 0.495 -18.837 1.00 92.38 175 ILE A N 1
ATOM 1314 C CA . ILE A 1 175 ? 3.692 0.945 -17.797 1.00 92.38 175 ILE A CA 1
ATOM 1315 C C . ILE A 1 175 ? 4.936 1.586 -18.425 1.00 92.38 175 ILE A C 1
ATOM 1317 O O . ILE A 1 175 ? 5.271 2.725 -18.102 1.00 92.38 175 ILE A O 1
ATOM 1321 N N . LEU A 1 176 ? 5.601 0.884 -19.350 1.00 93.44 176 LEU A N 1
ATOM 1322 C CA . LEU A 1 176 ? 6.816 1.392 -19.990 1.00 93.44 176 LEU A CA 1
ATOM 1323 C C . LEU A 1 176 ? 6.549 2.671 -20.786 1.00 93.44 176 LEU A C 1
ATOM 1325 O O . LEU A 1 176 ? 7.326 3.615 -20.690 1.00 93.44 176 LEU A O 1
ATOM 1329 N N . THR A 1 177 ? 5.453 2.734 -21.543 1.00 92.94 177 THR A N 1
ATOM 1330 C CA . THR A 1 177 ? 5.102 3.942 -22.303 1.00 92.94 177 THR A CA 1
ATOM 1331 C C . THR A 1 177 ? 4.791 5.125 -21.392 1.00 92.94 177 THR A C 1
ATOM 1333 O O . THR A 1 177 ? 5.311 6.209 -21.632 1.00 92.94 177 THR A O 1
ATOM 1336 N N . SER A 1 178 ? 4.020 4.926 -20.317 1.00 93.56 178 SER A N 1
ATOM 1337 C CA . SER A 1 178 ? 3.730 5.971 -19.331 1.00 93.56 178 SER A CA 1
ATOM 1338 C C . SER A 1 178 ? 5.007 6.489 -18.678 1.00 93.56 178 SER A C 1
ATOM 1340 O O . SER A 1 178 ? 5.213 7.696 -18.630 1.00 93.56 178 SER A O 1
ATOM 1342 N N . TRP A 1 179 ? 5.901 5.594 -18.257 1.00 94.81 179 TRP A N 1
ATOM 1343 C CA . TRP A 1 179 ? 7.184 5.977 -17.672 1.00 94.81 179 TRP A CA 1
ATOM 1344 C C . TRP A 1 179 ? 8.090 6.744 -18.645 1.00 94.81 179 TRP A C 1
ATOM 1346 O O . TRP A 1 179 ? 8.718 7.732 -18.268 1.00 94.81 179 TRP A O 1
ATOM 1356 N N . LEU A 1 180 ? 8.180 6.297 -19.902 1.00 94.56 180 LEU A N 1
ATOM 1357 C CA . LEU A 1 180 ? 9.019 6.945 -20.912 1.00 94.56 180 LEU A CA 1
ATOM 1358 C C . LEU A 1 180 ? 8.511 8.343 -21.285 1.00 94.56 180 LEU A C 1
ATOM 1360 O O . LEU A 1 180 ? 9.325 9.214 -21.594 1.00 94.56 180 LEU A O 1
ATOM 1364 N N . LEU A 1 181 ? 7.192 8.544 -21.278 1.00 93.19 181 LEU A N 1
ATOM 1365 C CA . LEU A 1 181 ? 6.550 9.793 -21.689 1.00 93.19 181 LEU A CA 1
ATOM 1366 C C . LEU A 1 181 ? 6.409 10.809 -20.552 1.00 93.19 181 LEU A C 1
ATOM 1368 O O . LEU A 1 181 ? 6.334 12.004 -20.833 1.00 93.19 181 LEU A O 1
ATOM 1372 N N . ASP A 1 182 ? 6.372 10.357 -19.298 1.00 91.12 182 ASP A N 1
ATOM 1373 C CA . ASP A 1 182 ? 6.068 11.209 -18.154 1.00 91.12 182 ASP A CA 1
ATOM 1374 C C . ASP A 1 182 ? 7.015 10.960 -16.957 1.00 91.12 182 ASP A C 1
ATOM 1376 O O . ASP A 1 182 ? 6.961 9.895 -16.333 1.00 91.12 182 ASP A O 1
ATOM 1380 N N . PRO A 1 183 ? 7.865 11.940 -16.585 1.00 92.25 183 PRO A N 1
ATOM 1381 C CA . PRO A 1 183 ? 8.775 11.820 -15.448 1.00 92.25 183 PRO A CA 1
ATOM 1382 C C . PRO A 1 183 ? 8.089 11.932 -14.077 1.00 92.25 183 PRO A C 1
ATOM 1384 O O . PRO A 1 183 ? 8.756 11.739 -13.062 1.00 92.25 183 PRO A O 1
ATOM 1387 N N . THR A 1 184 ? 6.794 12.257 -14.002 1.00 92.50 184 THR A N 1
ATOM 1388 C CA . THR A 1 184 ? 6.087 12.492 -12.725 1.00 92.50 184 THR A CA 1
ATOM 1389 C C . THR A 1 184 ? 6.133 11.303 -11.761 1.00 92.50 184 THR A C 1
ATOM 1391 O O . THR A 1 184 ? 6.089 11.501 -10.548 1.00 92.50 184 THR A O 1
ATOM 1394 N N . HIS A 1 185 ? 6.281 10.083 -12.279 1.00 90.25 185 HIS A N 1
ATOM 1395 C CA . HIS A 1 185 ? 6.301 8.849 -11.491 1.00 90.25 185 HIS A CA 1
ATOM 1396 C C . HIS A 1 185 ? 7.692 8.499 -10.932 1.00 90.25 185 HIS A C 1
ATOM 1398 O O . HIS A 1 185 ? 7.798 7.600 -10.102 1.00 90.25 185 HIS A O 1
ATOM 1404 N N . ASP A 1 186 ? 8.760 9.192 -11.346 1.00 91.06 186 ASP A N 1
ATOM 1405 C CA . ASP A 1 186 ? 10.137 8.864 -10.943 1.00 91.06 186 ASP A CA 1
ATOM 1406 C C . ASP A 1 186 ? 10.343 8.945 -9.431 1.00 91.06 186 ASP A C 1
ATOM 1408 O O . ASP A 1 186 ? 10.938 8.055 -8.829 1.00 91.06 186 ASP A O 1
ATOM 1412 N N . ALA A 1 187 ? 9.810 9.999 -8.809 1.00 89.88 187 ALA A N 1
ATOM 1413 C CA . ALA A 1 187 ? 9.934 10.190 -7.371 1.00 89.88 187 ALA A CA 1
ATOM 1414 C C . ALA A 1 187 ? 9.228 9.072 -6.586 1.00 89.88 187 ALA A C 1
ATOM 1416 O O . ALA A 1 187 ? 9.742 8.641 -5.555 1.00 89.88 187 ALA A O 1
ATOM 1417 N N . ASP A 1 188 ? 8.082 8.581 -7.076 1.00 89.50 188 ASP A N 1
ATOM 1418 C CA . ASP A 1 188 ? 7.345 7.485 -6.434 1.00 89.50 188 ASP A CA 1
ATOM 1419 C C . ASP A 1 188 ? 8.049 6.134 -6.639 1.00 89.50 188 ASP A C 1
ATOM 1421 O O . ASP A 1 188 ? 8.141 5.329 -5.711 1.00 89.50 188 ASP A O 1
ATOM 1425 N N . LEU A 1 189 ? 8.628 5.902 -7.824 1.00 89.44 189 LEU A N 1
ATOM 1426 C CA . LEU A 1 189 ? 9.455 4.722 -8.099 1.00 89.44 189 LEU A CA 1
ATOM 1427 C C . LEU A 1 189 ? 10.647 4.624 -7.148 1.00 89.44 189 LEU A C 1
ATOM 1429 O O . LEU A 1 189 ? 10.900 3.553 -6.587 1.00 89.44 189 LEU A O 1
ATOM 1433 N N . ASP A 1 190 ? 11.356 5.735 -6.954 1.00 88.81 190 ASP A N 1
ATOM 1434 C CA . ASP A 1 190 ? 12.509 5.793 -6.062 1.00 88.81 190 ASP A CA 1
ATOM 1435 C C . ASP A 1 190 ? 12.076 5.664 -4.598 1.00 88.81 190 ASP A C 1
ATOM 1437 O O . ASP A 1 190 ? 12.646 4.858 -3.858 1.00 88.81 190 ASP A O 1
ATOM 1441 N N . ALA A 1 191 ? 11.018 6.375 -4.188 1.00 89.31 191 ALA A N 1
ATOM 1442 C CA . ALA A 1 191 ? 10.480 6.289 -2.834 1.00 89.31 191 ALA A CA 1
ATOM 1443 C C . ALA A 1 191 ? 10.069 4.856 -2.477 1.00 89.31 191 ALA A C 1
ATOM 1445 O O . ALA A 1 191 ? 10.390 4.386 -1.388 1.00 89.31 191 ALA A O 1
ATOM 1446 N N . LYS A 1 192 ? 9.419 4.127 -3.389 1.00 90.06 192 LYS A N 1
ATOM 1447 C CA . LYS A 1 192 ? 8.954 2.746 -3.172 1.00 90.06 192 LYS A CA 1
ATOM 1448 C C . LYS A 1 192 ? 10.000 1.677 -3.500 1.00 90.06 192 LYS A C 1
ATOM 1450 O O . LYS A 1 192 ? 9.690 0.493 -3.416 1.00 90.06 192 LYS A O 1
ATOM 1455 N N . ALA A 1 193 ? 11.230 2.064 -3.850 1.00 87.31 193 ALA A N 1
ATOM 1456 C CA . ALA A 1 193 ? 12.297 1.158 -4.285 1.00 87.31 193 ALA A CA 1
ATOM 1457 C C . ALA A 1 193 ? 11.901 0.244 -5.473 1.00 87.31 193 ALA A C 1
ATOM 1459 O O . ALA A 1 193 ? 12.430 -0.857 -5.639 1.00 87.31 193 ALA A O 1
ATOM 1460 N N . ALA A 1 194 ? 10.998 0.710 -6.341 1.00 88.50 194 ALA A N 1
ATOM 1461 C CA . ALA A 1 194 ? 10.468 -0.043 -7.481 1.00 88.50 194 ALA A CA 1
ATOM 1462 C C . ALA A 1 194 ? 11.380 0.005 -8.726 1.00 88.50 194 ALA A C 1
ATOM 1464 O O . ALA A 1 194 ? 11.152 -0.712 -9.704 1.00 88.50 194 ALA A O 1
ATOM 1465 N N . SER A 1 195 ? 12.458 0.794 -8.696 1.00 88.56 195 SER A N 1
ATOM 1466 C CA . SER A 1 195 ? 13.406 0.957 -9.809 1.00 88.56 195 SER A CA 1
ATOM 1467 C C . SER A 1 195 ? 14.095 -0.358 -10.216 1.00 88.56 195 SER A C 1
ATOM 1469 O O . SER A 1 195 ? 14.477 -0.533 -11.372 1.00 88.56 195 SER A O 1
ATOM 1471 N N . GLY A 1 196 ? 14.238 -1.322 -9.298 1.00 87.81 196 GLY A N 1
ATOM 1472 C CA . GLY A 1 196 ? 14.710 -2.676 -9.627 1.00 87.81 196 GLY A CA 1
ATOM 1473 C C . GLY A 1 196 ? 13.705 -3.468 -10.469 1.00 87.81 196 GLY A C 1
ATOM 1474 O O . GLY A 1 196 ? 14.075 -4.069 -11.477 1.00 87.81 196 GLY A O 1
ATOM 1475 N N . GLU A 1 197 ? 12.424 -3.411 -10.101 1.00 88.56 197 GLU A N 1
ATOM 1476 C CA . GLU A 1 197 ? 11.340 -4.060 -10.841 1.00 88.56 197 GLU A CA 1
ATOM 1477 C C . GLU A 1 197 ? 11.194 -3.461 -12.246 1.00 88.56 197 GLU A C 1
ATOM 1479 O O . GLU A 1 197 ? 11.071 -4.194 -13.228 1.00 88.56 197 GLU A O 1
ATOM 1484 N N . LEU A 1 198 ? 11.302 -2.134 -12.365 1.00 91.25 198 LEU A N 1
ATOM 1485 C CA . LEU A 1 198 ? 11.272 -1.441 -13.652 1.00 91.25 198 LEU A CA 1
ATOM 1486 C C . LEU A 1 198 ? 12.414 -1.884 -14.575 1.00 91.25 198 LEU A C 1
ATOM 1488 O O . LEU A 1 198 ? 12.190 -2.132 -15.760 1.00 91.25 198 LEU A O 1
ATOM 1492 N N . ARG A 1 199 ? 13.635 -2.030 -14.045 1.00 91.88 199 ARG A N 1
ATOM 1493 C CA . ARG A 1 199 ? 14.781 -2.537 -14.819 1.00 91.88 199 ARG A CA 1
ATOM 1494 C C . ARG A 1 199 ? 14.550 -3.963 -15.305 1.00 91.88 199 ARG A C 1
ATOM 1496 O O . ARG A 1 199 ? 14.821 -4.252 -16.469 1.00 91.88 199 ARG A O 1
ATOM 1503 N N . ASN A 1 200 ? 14.003 -4.827 -14.451 1.00 90.12 200 ASN A N 1
ATOM 1504 C CA . ASN A 1 200 ? 13.638 -6.188 -14.843 1.00 90.12 200 ASN A CA 1
ATOM 1505 C C . ASN A 1 200 ? 12.579 -6.180 -15.949 1.00 90.12 200 ASN A C 1
ATOM 1507 O O . ASN A 1 200 ? 12.686 -6.947 -16.905 1.00 90.12 200 ASN A O 1
ATOM 1511 N N . LEU A 1 201 ? 11.595 -5.281 -15.865 1.00 91.19 201 LEU A N 1
ATOM 1512 C CA . LEU A 1 201 ? 10.572 -5.128 -16.891 1.00 91.19 201 LEU A CA 1
ATOM 1513 C C . LEU A 1 201 ? 11.165 -4.674 -18.236 1.00 91.19 201 LEU A C 1
ATOM 1515 O O . LEU A 1 201 ? 10.836 -5.247 -19.277 1.00 91.19 201 LEU A O 1
ATOM 1519 N N . VAL A 1 202 ? 12.062 -3.685 -18.220 1.00 92.88 202 VAL A N 1
ATOM 1520 C CA . VAL A 1 202 ? 12.789 -3.228 -19.415 1.00 92.88 202 VAL A CA 1
ATOM 1521 C C . VAL A 1 202 ? 13.604 -4.370 -20.024 1.00 92.88 202 VAL A C 1
ATOM 1523 O O . VAL A 1 202 ? 13.502 -4.613 -21.225 1.00 92.88 202 VAL A O 1
ATOM 1526 N N . GLY A 1 203 ? 14.339 -5.129 -19.211 1.00 91.31 203 GLY A N 1
ATOM 1527 C CA . GLY A 1 203 ? 15.079 -6.302 -19.676 1.00 91.31 203 GLY A CA 1
ATOM 1528 C C . GLY A 1 203 ? 14.169 -7.357 -20.306 1.00 91.31 203 GLY A C 1
ATOM 1529 O O . GLY A 1 203 ? 14.436 -7.820 -21.411 1.00 91.31 203 GLY A O 1
ATOM 1530 N N . ALA A 1 204 ? 13.052 -7.682 -19.654 1.00 89.81 204 ALA A N 1
ATOM 1531 C CA . ALA A 1 204 ? 12.121 -8.710 -20.113 1.00 89.81 204 ALA A CA 1
ATOM 1532 C C . ALA A 1 204 ? 11.352 -8.327 -21.388 1.00 89.81 204 ALA A C 1
ATOM 1534 O O . ALA A 1 204 ? 11.039 -9.200 -22.195 1.00 89.81 204 ALA A O 1
ATOM 1535 N N . LYS A 1 205 ? 11.003 -7.046 -21.574 1.00 90.19 205 LYS A N 1
ATOM 1536 C CA . LYS A 1 205 ? 10.210 -6.591 -22.732 1.00 90.19 205 LYS A CA 1
ATOM 1537 C C . LYS A 1 205 ? 11.038 -6.062 -23.888 1.00 90.19 205 LYS A C 1
ATOM 1539 O O . LYS A 1 205 ? 10.607 -6.193 -25.028 1.00 90.19 205 LYS A O 1
ATOM 1544 N N . LEU A 1 206 ? 12.186 -5.457 -23.604 1.00 90.31 206 LEU A N 1
ATOM 1545 C CA . LEU A 1 206 ? 13.015 -4.797 -24.610 1.00 90.31 206 LEU A CA 1
ATOM 1546 C C . LEU A 1 206 ? 14.336 -5.529 -24.866 1.00 90.31 206 LEU A C 1
ATOM 1548 O O . LEU A 1 206 ? 15.030 -5.172 -25.814 1.00 90.31 206 LEU A O 1
ATOM 1552 N N . GLY A 1 207 ? 14.711 -6.516 -24.043 1.00 90.31 207 GLY A N 1
ATOM 1553 C CA . GLY A 1 207 ? 16.031 -7.157 -24.107 1.00 90.31 207 GLY A CA 1
ATOM 1554 C C . GLY A 1 207 ? 17.174 -6.229 -23.677 1.00 90.31 207 GLY A C 1
ATOM 1555 O O . GLY A 1 207 ? 18.340 -6.525 -23.927 1.00 90.31 207 GLY A O 1
ATOM 1556 N N . LEU A 1 208 ? 16.853 -5.088 -23.058 1.00 92.44 208 LEU A N 1
ATOM 1557 C CA . LEU A 1 208 ? 17.813 -4.053 -22.693 1.00 92.44 208 LEU A CA 1
ATOM 1558 C C . LEU A 1 208 ? 18.237 -4.201 -21.230 1.00 92.44 208 LEU A C 1
ATOM 1560 O O . LEU A 1 208 ? 17.418 -4.087 -20.321 1.00 92.44 208 LEU A O 1
ATOM 1564 N N . SER A 1 209 ? 19.536 -4.386 -20.999 1.00 92.69 209 SER A N 1
ATOM 1565 C CA . SER A 1 209 ? 20.103 -4.346 -19.650 1.00 92.69 209 SER A CA 1
ATOM 1566 C C . SER A 1 209 ? 20.402 -2.905 -19.239 1.00 92.69 209 SER A C 1
ATOM 1568 O O . SER A 1 209 ? 21.126 -2.186 -19.930 1.00 92.69 209 SER A O 1
ATOM 1570 N N . LEU A 1 210 ? 19.833 -2.484 -18.112 1.00 93.31 210 LEU A N 1
ATOM 1571 C CA . LEU A 1 210 ? 19.996 -1.143 -17.562 1.00 93.31 210 LEU A CA 1
ATOM 1572 C C . LEU A 1 210 ? 21.001 -1.127 -16.396 1.00 93.31 210 LEU A C 1
ATOM 1574 O O . LEU A 1 210 ? 21.039 -2.081 -15.613 1.00 93.31 210 LEU A O 1
ATOM 1578 N N . PRO A 1 211 ? 21.790 -0.043 -16.236 1.00 92.69 211 PRO A N 1
ATOM 1579 C CA . PRO A 1 211 ? 22.761 0.072 -15.150 1.00 92.69 211 PRO A CA 1
ATOM 1580 C C . PRO A 1 211 ? 22.071 0.039 -13.783 1.00 92.69 211 PRO A C 1
ATOM 1582 O O . PRO A 1 211 ? 20.965 0.556 -13.622 1.00 92.69 211 PRO A O 1
ATOM 1585 N N . ALA A 1 212 ? 22.722 -0.573 -12.791 1.00 86.88 212 ALA A N 1
ATOM 1586 C CA . ALA A 1 212 ? 22.108 -0.771 -11.481 1.00 86.88 212 ALA A CA 1
ATOM 1587 C C . ALA A 1 212 ? 22.124 0.453 -10.566 1.00 86.88 212 ALA A C 1
ATOM 1589 O O . ALA A 1 212 ? 21.294 0.550 -9.667 1.00 86.88 212 ALA A O 1
ATOM 1590 N N . ASP A 1 213 ? 23.041 1.369 -10.835 1.00 86.31 213 ASP A N 1
ATOM 1591 C CA . ASP A 1 213 ? 23.313 2.615 -10.127 1.00 86.31 213 ASP A CA 1
ATOM 1592 C C . ASP A 1 213 ? 22.768 3.850 -10.871 1.00 86.31 213 ASP A C 1
ATOM 1594 O O . ASP A 1 213 ? 23.097 4.983 -10.527 1.00 86.31 213 ASP A O 1
ATOM 1598 N N . GLY A 1 214 ? 21.972 3.653 -11.929 1.00 84.75 214 GLY A N 1
ATOM 1599 C CA . GLY A 1 214 ? 21.367 4.752 -12.678 1.00 84.75 214 GLY A CA 1
ATOM 1600 C C . GLY A 1 214 ? 20.172 5.363 -11.947 1.00 84.75 214 GLY A C 1
ATOM 1601 O O . GLY A 1 214 ? 19.295 4.629 -11.499 1.00 84.75 214 GLY A O 1
ATOM 1602 N N . ASP A 1 215 ? 20.111 6.695 -11.893 1.00 88.00 215 ASP A N 1
ATOM 1603 C CA . ASP A 1 215 ? 18.903 7.417 -11.482 1.00 88.00 215 ASP A CA 1
ATOM 1604 C C . ASP A 1 215 ? 17.786 7.297 -12.537 1.00 88.00 215 ASP A C 1
ATOM 1606 O O . ASP A 1 215 ? 18.032 6.960 -13.702 1.00 88.00 215 ASP A O 1
ATOM 1610 N N . ALA A 1 216 ? 16.539 7.570 -12.146 1.00 88.44 216 ALA A N 1
ATOM 1611 C CA . ALA A 1 216 ? 15.380 7.400 -13.023 1.00 88.44 216 ALA A CA 1
ATOM 1612 C C . ALA A 1 216 ? 15.507 8.179 -14.348 1.00 88.44 216 ALA A C 1
ATOM 1614 O O . ALA A 1 216 ? 15.150 7.670 -15.415 1.00 88.44 216 ALA A O 1
ATOM 1615 N N . ILE A 1 217 ? 16.114 9.371 -14.307 1.00 91.94 217 ILE A N 1
ATOM 1616 C CA . ILE A 1 217 ? 16.367 10.214 -15.482 1.00 91.94 217 ILE A CA 1
ATOM 1617 C C . ILE A 1 217 ? 17.317 9.513 -16.458 1.00 91.94 217 ILE A C 1
ATOM 1619 O O . ILE A 1 217 ? 17.019 9.411 -17.654 1.00 91.94 217 ILE A O 1
ATOM 1623 N N . ARG A 1 218 ? 18.451 9.002 -15.972 1.00 92.81 218 ARG A N 1
ATOM 1624 C CA . ARG A 1 218 ? 19.437 8.275 -16.776 1.00 92.81 218 ARG A CA 1
ATOM 1625 C C . ARG A 1 218 ? 18.849 6.982 -17.323 1.00 92.81 218 ARG A C 1
ATOM 1627 O O . ARG A 1 218 ? 19.038 6.697 -18.506 1.00 92.81 218 ARG A O 1
ATOM 1634 N N . LEU A 1 219 ? 18.126 6.220 -16.504 1.00 93.69 219 LEU A N 1
ATOM 1635 C CA . LEU A 1 219 ? 17.472 4.977 -16.924 1.00 93.69 219 LEU A CA 1
ATOM 1636 C C . LEU A 1 219 ? 16.459 5.230 -18.048 1.00 93.69 219 LEU A C 1
ATOM 1638 O O . LEU A 1 219 ? 16.482 4.530 -19.068 1.00 93.69 219 LEU A O 1
ATOM 1642 N N . ARG A 1 220 ? 15.625 6.268 -17.912 1.00 94.56 220 ARG A N 1
ATOM 1643 C CA . ARG A 1 220 ? 14.668 6.676 -18.946 1.00 94.56 220 ARG A CA 1
ATOM 1644 C C . ARG A 1 220 ? 15.380 7.121 -20.213 1.00 94.56 220 ARG A C 1
ATOM 1646 O O . ARG A 1 220 ? 15.006 6.680 -21.293 1.00 94.56 220 ARG A O 1
ATOM 1653 N N . ALA A 1 221 ? 16.429 7.937 -20.109 1.00 94.06 221 ALA A N 1
ATOM 1654 C CA . ALA A 1 221 ? 17.177 8.418 -21.270 1.00 94.06 221 ALA A CA 1
ATOM 1655 C C . ALA A 1 221 ? 17.840 7.276 -22.062 1.00 94.06 221 ALA A C 1
ATOM 1657 O O . ALA A 1 221 ? 17.803 7.279 -23.294 1.00 94.06 221 ALA A O 1
ATOM 1658 N N . ILE A 1 222 ? 18.419 6.287 -21.370 1.00 94.88 222 ILE A N 1
ATOM 1659 C CA . ILE A 1 222 ? 18.992 5.087 -22.000 1.00 94.88 222 ILE A CA 1
ATOM 1660 C C . ILE A 1 222 ? 17.893 4.297 -22.719 1.00 94.88 222 ILE A C 1
ATOM 1662 O O . ILE A 1 222 ? 18.053 3.945 -23.888 1.00 94.88 222 ILE A O 1
ATOM 1666 N N . THR A 1 223 ? 16.764 4.068 -22.048 1.00 95.31 223 THR A N 1
ATOM 1667 C CA . THR A 1 223 ? 15.652 3.286 -22.602 1.00 95.31 223 THR A CA 1
ATOM 1668 C C . THR A 1 223 ? 14.998 3.989 -23.793 1.00 95.31 223 THR A C 1
ATOM 1670 O O . THR A 1 223 ? 14.802 3.370 -24.836 1.00 95.31 223 THR A O 1
ATOM 1673 N N . ALA A 1 224 ? 14.733 5.293 -23.694 1.00 95.19 224 ALA A N 1
ATOM 1674 C CA . ALA A 1 224 ? 14.178 6.094 -24.783 1.00 95.19 224 ALA A CA 1
ATOM 1675 C C . ALA A 1 224 ? 15.098 6.084 -26.009 1.00 95.19 224 ALA A C 1
ATOM 1677 O O . ALA A 1 224 ? 14.641 5.848 -27.125 1.00 95.19 224 ALA A O 1
ATOM 1678 N N . ARG A 1 225 ? 16.413 6.265 -25.807 1.00 94.88 225 ARG A N 1
ATOM 1679 C CA . ARG A 1 225 ? 17.394 6.190 -26.897 1.00 94.88 225 ARG A CA 1
ATOM 1680 C C . ARG A 1 225 ? 17.390 4.817 -27.562 1.00 94.88 225 ARG A C 1
ATOM 1682 O O . ARG A 1 225 ? 17.463 4.750 -28.782 1.00 94.88 225 ARG A O 1
ATOM 1689 N N . TYR A 1 226 ? 17.300 3.745 -26.780 1.00 95.12 226 TYR A N 1
ATOM 1690 C CA . TYR A 1 226 ? 17.222 2.388 -27.309 1.00 95.12 226 TYR A CA 1
ATOM 1691 C C . TYR A 1 226 ? 15.968 2.170 -28.162 1.00 95.12 226 TYR A C 1
ATOM 1693 O O . TYR A 1 226 ? 16.083 1.664 -29.276 1.00 95.12 226 TYR A O 1
ATOM 1701 N N . VAL A 1 227 ? 14.792 2.577 -27.676 1.00 94.00 227 VAL A N 1
ATOM 1702 C CA . VAL A 1 227 ? 13.527 2.422 -28.413 1.00 94.00 227 VAL A CA 1
ATOM 1703 C C . VAL A 1 227 ? 13.561 3.216 -29.719 1.00 94.00 227 VAL A C 1
ATOM 1705 O O . VAL A 1 227 ? 13.337 2.638 -30.776 1.00 94.00 227 VAL A O 1
ATOM 1708 N N . LEU A 1 228 ? 13.920 4.502 -29.665 1.00 93.81 228 LEU A N 1
ATOM 1709 C CA . LEU A 1 228 ? 13.952 5.375 -30.845 1.00 93.81 228 LEU A CA 1
ATOM 1710 C C . LEU A 1 228 ? 15.004 4.938 -31.871 1.00 93.81 228 LEU A C 1
ATOM 1712 O O . LEU A 1 228 ? 14.749 4.959 -33.068 1.00 93.81 228 LEU A O 1
ATOM 1716 N N . ALA A 1 229 ? 16.190 4.514 -31.426 1.00 93.12 229 ALA A N 1
ATOM 1717 C CA . ALA A 1 229 ? 17.229 4.047 -32.342 1.00 93.12 229 ALA A CA 1
ATOM 1718 C C . ALA A 1 229 ? 16.836 2.745 -33.050 1.00 93.12 229 ALA A C 1
ATOM 1720 O O . ALA A 1 229 ? 17.182 2.556 -34.213 1.00 93.12 229 ALA A O 1
ATOM 1721 N N . ASN A 1 230 ? 16.146 1.835 -32.358 1.00 91.88 230 ASN A N 1
ATOM 1722 C CA . ASN A 1 230 ? 15.704 0.578 -32.955 1.00 91.88 230 ASN A CA 1
ATOM 1723 C C . ASN A 1 230 ? 14.455 0.747 -33.823 1.00 91.88 230 ASN A C 1
ATOM 1725 O O . ASN A 1 230 ? 14.342 0.052 -34.825 1.00 91.88 230 ASN A O 1
ATOM 1729 N N . GLU A 1 231 ? 13.567 1.685 -33.500 1.00 92.06 231 GLU A N 1
ATOM 1730 C CA . GLU A 1 231 ? 12.485 2.081 -34.406 1.00 92.06 231 GLU A CA 1
ATOM 1731 C C . GLU A 1 231 ? 13.053 2.679 -35.699 1.00 92.06 231 GLU A C 1
ATOM 1733 O O . GLU A 1 231 ? 12.782 2.146 -36.771 1.00 92.06 231 GLU A O 1
ATOM 1738 N N . PHE A 1 232 ? 13.996 3.622 -35.597 1.00 91.19 232 PHE A N 1
ATOM 1739 C CA . PHE A 1 232 ? 14.700 4.159 -36.762 1.00 91.19 232 PHE A CA 1
ATOM 1740 C C . PHE A 1 232 ? 15.377 3.070 -37.607 1.00 91.19 232 PHE A C 1
ATOM 1742 O O . PHE A 1 232 ? 15.326 3.132 -38.830 1.00 91.19 232 PHE A O 1
ATOM 1749 N N . ARG A 1 233 ? 16.011 2.062 -36.984 1.00 89.50 233 ARG A N 1
ATOM 1750 C CA . ARG A 1 233 ? 16.614 0.926 -37.711 1.00 89.50 233 ARG A CA 1
ATOM 1751 C C . ARG A 1 233 ? 15.583 0.078 -38.444 1.00 89.50 233 ARG A C 1
ATOM 1753 O O . ARG A 1 233 ? 15.884 -0.374 -39.542 1.00 89.50 233 ARG A O 1
ATOM 1760 N N . ASN A 1 234 ? 14.422 -0.157 -37.839 1.00 89.00 234 ASN A N 1
ATOM 1761 C CA . ASN A 1 234 ? 13.354 -0.948 -38.450 1.00 89.00 234 ASN A CA 1
ATOM 1762 C C . ASN A 1 234 ? 12.736 -0.239 -39.664 1.00 89.00 234 ASN A C 1
ATOM 1764 O O . ASN A 1 234 ? 12.262 -0.910 -40.575 1.00 89.00 234 ASN A O 1
ATOM 1768 N N . ASP A 1 235 ? 12.782 1.092 -39.685 1.00 90.75 235 ASP A N 1
ATOM 1769 C CA . ASP A 1 235 ? 12.287 1.918 -40.789 1.00 90.75 235 ASP A CA 1
ATOM 1770 C C . ASP A 1 235 ? 13.290 2.060 -41.950 1.00 90.75 235 ASP A C 1
ATOM 1772 O O . ASP A 1 235 ? 12.953 2.594 -43.013 1.00 90.75 235 ASP A O 1
ATOM 1776 N N . LEU A 1 236 ? 14.531 1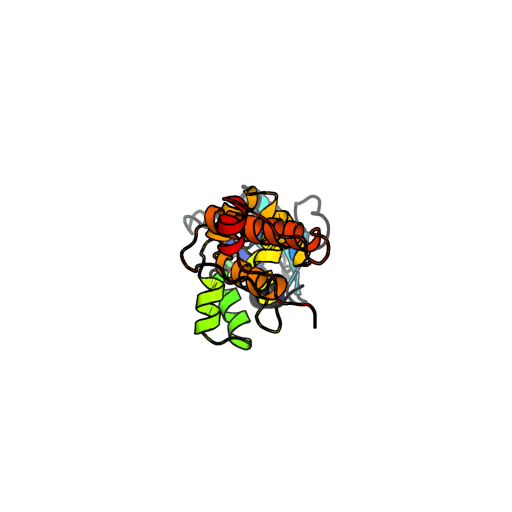.587 -41.787 1.00 88.69 236 LEU A N 1
ATOM 1777 C CA . LEU A 1 236 ? 15.513 1.577 -42.868 1.00 88.69 236 LEU A CA 1
ATOM 1778 C C . LEU A 1 236 ? 15.171 0.493 -43.895 1.00 88.69 236 LEU A C 1
ATOM 1780 O O . LEU A 1 236 ? 14.931 -0.661 -43.555 1.00 88.69 236 LEU A O 1
ATOM 1784 N N . ALA A 1 237 ? 15.221 0.859 -45.177 1.00 86.38 237 ALA A N 1
ATOM 1785 C CA . ALA A 1 237 ? 15.087 -0.104 -46.264 1.00 86.38 237 ALA A CA 1
ATOM 1786 C C . ALA A 1 237 ? 16.220 -1.144 -46.240 1.00 86.38 237 ALA A C 1
ATOM 1788 O O . ALA A 1 237 ? 17.348 -0.844 -45.835 1.00 86.38 237 ALA A O 1
ATOM 1789 N N . ASP A 1 238 ? 15.943 -2.342 -46.756 1.00 81.00 238 ASP A N 1
ATOM 1790 C CA . ASP A 1 238 ? 16.939 -3.407 -46.866 1.00 81.00 238 ASP A CA 1
ATOM 1791 C C . ASP A 1 238 ? 18.198 -2.924 -47.606 1.00 81.00 238 ASP A C 1
ATOM 1793 O O . ASP A 1 238 ? 18.142 -2.411 -48.726 1.00 81.00 238 ASP A O 1
ATOM 1797 N N . GLY A 1 239 ? 19.357 -3.077 -46.960 1.00 78.25 239 GLY A N 1
ATOM 1798 C CA . GLY A 1 239 ? 20.650 -2.646 -47.499 1.00 78.25 239 GLY A CA 1
ATOM 1799 C C . GLY A 1 239 ? 20.949 -1.148 -47.367 1.00 78.25 239 GLY A C 1
ATOM 1800 O O . GLY A 1 239 ? 22.006 -0.707 -47.825 1.00 78.25 239 GLY A O 1
ATOM 1801 N N . ALA A 1 240 ? 20.078 -0.356 -46.734 1.00 83.56 240 ALA A N 1
ATOM 1802 C CA . ALA A 1 240 ? 20.373 1.036 -46.420 1.00 83.56 240 ALA A CA 1
ATOM 1803 C C . ALA A 1 240 ? 21.526 1.136 -45.406 1.00 83.56 240 ALA A C 1
ATOM 1805 O O . ALA A 1 240 ? 21.538 0.475 -44.368 1.00 83.56 240 ALA A O 1
ATOM 1806 N N . VAL A 1 241 ? 22.501 2.000 -45.701 1.00 82.19 241 VAL A N 1
ATOM 1807 C CA . VAL A 1 241 ? 23.672 2.226 -44.844 1.00 82.19 241 VAL A CA 1
ATOM 1808 C C . VAL A 1 241 ? 23.597 3.624 -44.250 1.00 82.19 241 VAL A C 1
ATOM 1810 O O . VAL A 1 241 ? 23.579 4.622 -44.970 1.00 82.19 241 VAL A O 1
ATOM 1813 N N . VAL A 1 242 ? 23.602 3.704 -42.920 1.00 85.06 242 VAL A N 1
ATOM 1814 C CA . VAL A 1 242 ? 23.736 4.982 -42.218 1.00 85.06 242 VAL A CA 1
ATOM 1815 C C . VAL A 1 242 ? 25.200 5.411 -42.271 1.00 85.06 242 VAL A C 1
ATOM 1817 O O . VAL A 1 242 ? 26.081 4.671 -41.842 1.00 85.06 242 VAL A O 1
ATOM 1820 N N . GLY A 1 243 ? 25.464 6.601 -42.810 1.00 88.75 243 GLY A N 1
ATOM 1821 C CA . GLY A 1 243 ? 26.811 7.157 -42.942 1.00 88.75 243 GLY A CA 1
ATOM 1822 C C . GLY A 1 243 ? 27.162 8.213 -41.890 1.00 88.75 243 GLY A C 1
ATOM 1823 O O . GLY A 1 243 ? 26.313 8.719 -41.154 1.00 88.75 243 GLY A O 1
ATOM 1824 N N . GLY A 1 244 ? 28.443 8.589 -41.860 1.00 88.44 244 GLY A N 1
ATOM 1825 C CA . GLY A 1 244 ? 28.935 9.742 -41.102 1.00 88.44 244 GLY A CA 1
ATOM 1826 C C . GLY A 1 244 ? 28.825 9.604 -39.574 1.00 88.44 244 GLY A C 1
ATOM 1827 O O . GLY A 1 244 ? 28.795 8.493 -39.044 1.00 88.44 244 GLY A O 1
ATOM 1828 N N . PRO A 1 245 ? 28.765 10.730 -38.835 1.00 86.56 245 PRO A N 1
ATOM 1829 C CA . PRO A 1 245 ? 28.713 10.727 -37.369 1.00 86.56 245 PRO A CA 1
ATOM 1830 C C . PRO A 1 245 ? 27.504 9.983 -36.781 1.00 86.56 245 PRO A C 1
ATOM 1832 O O . PRO A 1 245 ? 27.584 9.464 -35.668 1.00 86.56 245 PRO A O 1
ATOM 1835 N N . ALA A 1 246 ? 26.395 9.906 -37.523 1.00 84.38 246 ALA A N 1
ATOM 1836 C CA . ALA A 1 246 ? 25.195 9.185 -37.104 1.00 84.38 246 ALA A CA 1
ATOM 1837 C C . ALA A 1 246 ? 25.435 7.670 -37.013 1.00 84.38 246 ALA A C 1
ATOM 1839 O O . ALA A 1 246 ? 24.933 7.035 -36.090 1.00 84.38 246 ALA A O 1
ATOM 1840 N N . ALA A 1 247 ? 26.260 7.109 -37.905 1.00 87.19 247 ALA A N 1
ATOM 1841 C CA . ALA A 1 247 ? 26.624 5.694 -37.884 1.00 87.19 247 ALA A CA 1
ATOM 1842 C C . ALA A 1 247 ? 27.338 5.315 -36.579 1.00 87.19 247 ALA A C 1
ATOM 1844 O O . ALA A 1 247 ? 26.989 4.324 -35.942 1.00 87.19 247 ALA A O 1
ATOM 1845 N N . ALA A 1 248 ? 28.286 6.153 -36.140 1.00 87.69 248 ALA A N 1
ATOM 1846 C CA . ALA A 1 248 ? 29.010 5.950 -34.888 1.00 87.69 248 ALA A CA 1
ATOM 1847 C C . ALA A 1 248 ? 28.070 6.007 -33.672 1.00 87.69 248 ALA A C 1
ATOM 1849 O O . ALA A 1 248 ? 28.124 5.136 -32.810 1.00 87.69 248 ALA A O 1
ATOM 1850 N N . ARG A 1 249 ? 27.151 6.982 -33.632 1.00 87.25 249 ARG A N 1
ATOM 1851 C CA . ARG A 1 249 ? 26.163 7.115 -32.546 1.00 87.25 249 ARG A CA 1
ATOM 1852 C C . ARG A 1 249 ? 25.156 5.973 -32.502 1.00 87.25 249 ARG A C 1
ATOM 1854 O O . ARG A 1 249 ? 24.772 5.546 -31.419 1.00 87.25 249 ARG A O 1
ATOM 1861 N N . LEU A 1 250 ? 24.731 5.474 -33.659 1.00 87.75 250 LEU A N 1
ATOM 1862 C CA . LEU A 1 250 ? 23.876 4.294 -33.737 1.00 87.75 250 LEU A CA 1
ATOM 1863 C C . LEU A 1 250 ? 24.632 3.037 -33.308 1.00 87.75 250 LEU A C 1
ATOM 1865 O O . LEU A 1 250 ? 24.047 2.215 -32.618 1.00 87.75 250 LEU A O 1
ATOM 1869 N N . ALA A 1 251 ? 25.914 2.887 -33.640 1.00 86.62 251 ALA A N 1
ATOM 1870 C CA . ALA A 1 251 ? 26.708 1.740 -33.196 1.00 86.62 251 ALA A CA 1
ATOM 1871 C C . ALA A 1 251 ? 26.864 1.662 -31.661 1.00 86.62 251 ALA A C 1
ATOM 1873 O O . ALA A 1 251 ? 27.015 0.570 -31.122 1.00 86.62 251 ALA A O 1
ATOM 1874 N N . GLU A 1 252 ? 26.778 2.794 -30.948 1.00 88.06 252 GLU A N 1
ATOM 1875 C CA . GLU A 1 252 ? 26.795 2.848 -29.474 1.00 88.06 252 GLU A CA 1
ATOM 1876 C C . GLU A 1 252 ? 25.508 2.297 -28.824 1.00 88.06 252 GLU A C 1
ATOM 1878 O O . GLU A 1 252 ? 25.500 2.009 -27.626 1.00 88.06 252 GLU A O 1
ATOM 1883 N N . VAL A 1 253 ? 24.407 2.167 -29.574 1.00 89.44 253 VAL A N 1
ATOM 1884 C CA . VAL A 1 253 ? 23.120 1.689 -29.050 1.00 89.44 253 VAL A CA 1
ATOM 1885 C C . VAL A 1 253 ? 22.938 0.213 -29.405 1.00 89.44 253 VAL A C 1
ATOM 1887 O O . VAL A 1 253 ? 22.980 -0.115 -30.591 1.00 89.44 253 VAL A O 1
ATOM 1890 N N . PRO A 1 254 ? 22.662 -0.685 -28.444 1.00 88.62 254 PRO A N 1
ATOM 1891 C 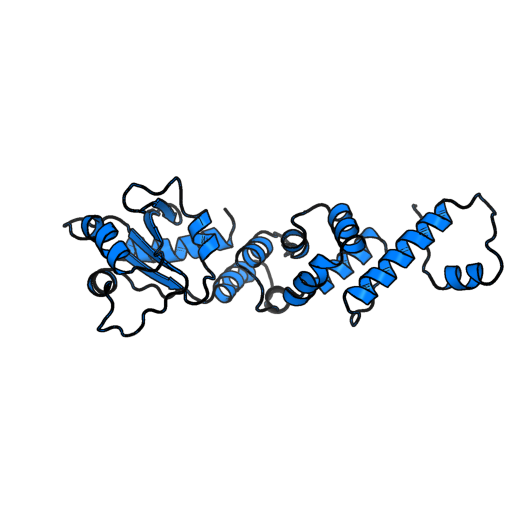CA . PRO A 1 254 ? 22.421 -2.092 -28.751 1.00 88.62 254 PRO A CA 1
ATOM 1892 C C . PRO A 1 254 ? 21.293 -2.278 -29.778 1.00 88.62 254 PRO A C 1
ATOM 1894 O O . PRO A 1 254 ? 20.302 -1.535 -29.777 1.00 88.62 254 PRO A O 1
ATOM 1897 N N . ALA A 1 255 ? 21.460 -3.245 -30.678 1.00 85.31 255 ALA A N 1
ATOM 1898 C CA . ALA A 1 255 ? 20.396 -3.675 -31.578 1.00 85.31 255 ALA A CA 1
ATOM 1899 C C . ALA A 1 255 ? 19.396 -4.543 -30.810 1.00 85.31 255 ALA A C 1
ATOM 1901 O O . ALA A 1 255 ? 19.795 -5.321 -29.940 1.00 85.31 255 ALA A O 1
ATOM 1902 N N . ALA A 1 256 ? 18.110 -4.400 -31.127 1.00 82.50 256 ALA A N 1
ATOM 1903 C CA . ALA A 1 256 ? 17.096 -5.282 -30.576 1.00 82.50 256 ALA A CA 1
ATOM 1904 C C . ALA A 1 256 ? 17.361 -6.738 -30.994 1.00 82.50 256 ALA A C 1
ATOM 1906 O O . ALA A 1 256 ? 17.810 -6.967 -32.122 1.00 82.50 256 ALA A O 1
ATOM 1907 N N . PRO A 1 257 ? 17.107 -7.723 -30.110 1.00 75.25 257 PRO A N 1
ATOM 1908 C CA . PRO A 1 257 ? 17.184 -9.124 -30.497 1.00 75.25 257 PRO A CA 1
ATOM 1909 C C . PRO A 1 257 ? 16.249 -9.360 -31.690 1.00 75.25 257 PRO A C 1
ATOM 1911 O O . PRO A 1 257 ? 15.108 -8.890 -31.691 1.00 75.25 257 PRO A O 1
ATOM 1914 N N . GLY A 1 258 ? 16.756 -10.039 -32.723 1.00 62.03 258 GLY A N 1
ATOM 1915 C CA . GLY A 1 258 ? 15.961 -10.393 -33.896 1.00 62.03 258 GLY A CA 1
ATOM 1916 C C . GLY A 1 258 ? 14.729 -11.198 -33.483 1.00 62.03 258 GLY A C 1
ATOM 1917 O O . GLY A 1 258 ? 14.788 -11.989 -32.542 1.00 62.03 258 GLY A O 1
ATOM 1918 N N . LYS A 1 259 ? 13.601 -10.969 -34.161 1.00 49.78 259 LYS A N 1
ATOM 1919 C CA . LYS A 1 259 ? 12.463 -11.887 -34.073 1.00 49.78 259 LYS A CA 1
ATOM 1920 C C . LYS A 1 259 ? 12.856 -13.159 -34.827 1.00 49.78 259 LYS A C 1
ATOM 1922 O O . LYS A 1 259 ? 12.834 -13.136 -36.055 1.00 49.78 259 LYS A O 1
ATOM 1927 N N . ASP A 1 260 ? 13.249 -14.200 -34.101 1.00 35.81 260 ASP A N 1
ATOM 1928 C CA . ASP A 1 260 ? 13.154 -15.574 -34.608 1.00 35.81 260 ASP A CA 1
ATOM 1929 C C . ASP A 1 260 ? 11.674 -15.975 -34.745 1.00 35.81 260 ASP A C 1
ATOM 1931 O O . ASP A 1 260 ? 10.871 -15.611 -33.846 1.00 35.81 260 ASP A O 1
#

Secondary structure (DSSP, 8-state):
--HHHHHHHHHHHHHHHHHSEEEEEETT-TTHHHHHHHEES---TTSEEEEEETTEEEEEEE-SS-HHHHHHHHHHHHSSSSPPPEEEEEET-----TTT-TTHHHHHHSEEE-PPPHHHHHHHHHTTTS-HHHHHHHT--TT--HHHHHHHHH-TTS---HHHHHHS---HHHHHHHHHH-GGGHHHHHHTTTHHHHHHHHHHHH-PPPPTT--HHHHHHHHHHHHHHHHHHHTSPTT----HHHHHHHHTSPPPPP--

Foldseek 3Di:
DFLLLLLVLVVVLVQCVVQLEEEEEAQPQQCVVSVVVQFDDDADPLQWTWGHRNNQIEIEHEDDPDQVSVCVSQVVQAVDPDHHRYYYYYYSDDQPDLVPRPCNVSCVSGPHDYDDDSLVSLLVLCVVQDDPVLSCLQSVAPLQGPLSSRLQRRDNNSPSQPLCVLQVDPDLVSSLVCLLVDVPSQVVCVRNVNVVVNQVSCCVPFVDHDDPPDRSVRRSVLSVCQVVLQVVVVPDDPPDDDDDPVNVVSVVHDHTDDDD

Radius of gyration: 25.6 Å; chains: 1; bounding box: 56×33×80 Å